Protein AF-A0A813QU82-F1 (afdb_monomer_lite)

Organism: NCBI:txid392033

InterPro domains:
  IPR036322 WD40-repeat-containing domain superfamily [SSF50978] (13-245)
  IPR050687 Dynein axonemal intermediate chain 1/2/3/4 [PTHR12442] (17-248)

Secondary structure (DSSP, 8-state):
-B-TTS-BB--TT----EEEEE-SSSEEEEEE-SPPSS--PPPPHHHHSS--TT---GGGGGGTTT---SEEEE---TTT------EEEEEES--S--THHHHHHHHHHHHHHHT--SS----TTS-TT--GGGPPPPBPSS---EEEEEETTSEEEEEE-SPEEPSS-S-EEPPPPSEEEE-SSS-EEEEEE-SS-TTEEEEEETTEEEEEETT--S--SEEPPPPSSPEEEEEE-SSSTT-EEEEE---

Sequence (251 aa):
MVTVQGLPTENLAMNCSQIMTCAFDNQVLFWETRVPRAGVKPLSKKEREIINPMGVPLTFKHLDLIWKPFLRVTLQSPETGTVEFAPRKFSIRETQGDRDVLNQEDKELFEKKKDTSLGQFVNPLDDPNKTLSQAKAKVLQNVDTFFYIGTEDGQLVYQDWMPQKDQDSTKFFTPKAAWSTIVVDGPVVALKRSPFFKDVILVAGGWMFQIWREKIHSGSLLHAAPLKEKITDVEWSPTRPGVFYISKQNV

Foldseek 3Di:
DADLQRFAFDDPVPDDFKDWDAFQPQKIFIWGQDDDPPDDDDDDPVNVPPDPVPPDDCSRVSCPPPTDGSAIAHEAAPPPRDRDFGFDDKFALDDPDDCVVVVVVVVVVVVVVVVDDDDDDDDPPPDPPDDPVPDDGHGDPPGDQWMWTWGQQQKIFIFGRRWDADPPDNDTHGDYTPDMDRQEHGGWQEWDAELVDSQWIWIFFFQWIFIDGHPDPPDTPDTDDGHPFTWNYKAYDNPDPPDIDTDGDDD

Structure (mmCIF, N/CA/C/O backbone):
data_AF-A0A813QU82-F1
#
_entry.id   AF-A0A813QU82-F1
#
loop_
_atom_site.group_PDB
_atom_site.id
_atom_site.type_symbol
_atom_site.label_atom_id
_atom_site.label_alt_id
_atom_site.label_comp_id
_atom_site.label_asym_id
_atom_site.label_entity_id
_atom_site.label_seq_id
_atom_site.pdbx_PDB_ins_code
_atom_site.Cartn_x
_atom_site.Cartn_y
_atom_site.Cartn_z
_atom_site.occupancy
_atom_site.B_iso_or_equiv
_atom_site.auth_seq_id
_atom_site.auth_comp_id
_atom_site.auth_asym_id
_atom_site.auth_atom_id
_atom_site.pdbx_PDB_model_num
ATOM 1 N N . MET A 1 1 ? -9.881 -7.686 10.940 1.00 85.38 1 MET A N 1
ATOM 2 C CA . MET A 1 1 ? -10.254 -6.299 11.312 1.00 85.38 1 MET A CA 1
ATOM 3 C C . MET A 1 1 ? -9.126 -5.699 12.128 1.00 85.38 1 MET A C 1
ATOM 5 O O . MET A 1 1 ? -8.391 -6.450 12.747 1.00 85.38 1 MET A O 1
ATOM 9 N N . VAL A 1 2 ? -8.984 -4.381 12.148 1.00 89.06 2 VAL A N 1
ATOM 10 C CA . VAL A 1 2 ? -7.995 -3.659 12.957 1.00 89.06 2 VAL A CA 1
ATOM 11 C C . VAL A 1 2 ? -8.725 -2.890 14.058 1.00 89.06 2 VAL A C 1
ATOM 13 O O . VAL A 1 2 ? -9.789 -2.315 13.826 1.00 89.06 2 VAL A O 1
ATOM 16 N N . THR A 1 3 ? -8.202 -2.923 15.280 1.00 88.75 3 THR A N 1
ATOM 17 C CA . THR A 1 3 ? -8.766 -2.167 16.413 1.00 88.75 3 THR A CA 1
ATOM 18 C C . THR A 1 3 ? -8.244 -0.729 16.445 1.00 88.75 3 THR A C 1
ATOM 20 O O . THR A 1 3 ? -7.282 -0.390 15.765 1.00 88.75 3 THR A O 1
ATOM 23 N N . VAL A 1 4 ? -8.819 0.116 17.307 1.00 85.56 4 VAL A N 1
ATOM 24 C CA . VAL A 1 4 ? -8.308 1.479 17.566 1.00 85.56 4 VAL A CA 1
ATOM 25 C C . VAL A 1 4 ? -6.852 1.477 18.052 1.00 85.56 4 VAL A C 1
ATOM 27 O O . VAL A 1 4 ? -6.115 2.420 17.801 1.00 85.56 4 VAL A O 1
ATOM 30 N N . GLN A 1 5 ? -6.415 0.393 18.696 1.00 86.19 5 GLN A N 1
ATOM 31 C CA . GLN A 1 5 ? -5.036 0.204 19.150 1.00 86.19 5 GLN A CA 1
ATOM 32 C C . GLN A 1 5 ? -4.118 -0.374 18.057 1.00 86.19 5 GLN A C 1
ATOM 34 O O . GLN A 1 5 ? -2.998 -0.767 18.353 1.00 86.19 5 GLN A O 1
ATOM 39 N N . GLY A 1 6 ? -4.587 -0.499 16.810 1.00 88.62 6 GLY A N 1
ATOM 40 C CA . GLY A 1 6 ? -3.822 -1.080 15.701 1.00 88.62 6 GLY A CA 1
ATOM 41 C C . GLY A 1 6 ? -3.755 -2.610 15.685 1.00 88.62 6 GLY A C 1
ATOM 42 O O . GLY A 1 6 ? -3.226 -3.179 14.734 1.00 88.62 6 GLY A O 1
ATOM 43 N N . LEU A 1 7 ? -4.327 -3.292 16.686 1.00 89.88 7 LEU A N 1
ATOM 44 C CA . LEU A 1 7 ? -4.264 -4.754 16.789 1.00 89.88 7 LEU A CA 1
ATOM 45 C C . LEU A 1 7 ? -5.126 -5.437 15.712 1.00 89.88 7 LEU A C 1
ATOM 47 O O . LEU A 1 7 ? -6.329 -5.141 15.641 1.00 89.88 7 LEU A O 1
ATOM 51 N N . PRO A 1 8 ? -4.567 -6.380 14.931 1.00 90.06 8 PRO A N 1
ATOM 52 C CA . PRO A 1 8 ? -5.338 -7.263 14.067 1.00 90.06 8 PRO A CA 1
ATOM 53 C C . PRO A 1 8 ? -6.212 -8.215 14.889 1.00 90.06 8 PRO A C 1
ATOM 55 O O . PRO A 1 8 ? -5.770 -8.852 15.840 1.00 90.06 8 PRO A O 1
ATOM 58 N N . THR A 1 9 ? -7.481 -8.322 14.522 1.00 87.12 9 THR A N 1
ATOM 59 C CA . THR A 1 9 ? -8.491 -9.138 15.199 1.00 87.12 9 THR A CA 1
ATOM 60 C C . THR A 1 9 ? -9.320 -9.923 14.201 1.00 87.12 9 THR A C 1
ATOM 62 O O . THR A 1 9 ? -9.548 -9.487 13.063 1.00 87.12 9 THR A O 1
ATOM 65 N N . GLU A 1 10 ? -9.803 -11.077 14.643 1.00 82.44 10 GLU A N 1
ATOM 66 C CA . GLU A 1 10 ? -10.659 -11.932 13.839 1.00 82.44 10 GLU A CA 1
ATOM 67 C C . GLU A 1 10 ? -11.982 -11.232 13.495 1.00 82.44 10 GLU A C 1
ATOM 69 O O . GLU A 1 10 ? -12.633 -10.609 14.340 1.00 82.44 10 GLU A O 1
ATOM 74 N N . ASN A 1 11 ? -12.401 -11.355 12.234 1.00 80.19 11 ASN A N 1
ATOM 75 C CA . ASN A 1 11 ? -13.711 -10.898 11.791 1.00 80.19 11 ASN A CA 1
ATOM 76 C C . ASN A 1 11 ? -14.761 -12.009 11.883 1.00 80.19 11 ASN A C 1
ATOM 78 O O . ASN A 1 11 ? -15.142 -12.591 10.872 1.00 80.19 11 ASN A O 1
ATOM 82 N N . LEU A 1 12 ? -15.255 -12.276 13.092 1.00 75.00 12 LEU A N 1
ATOM 83 C CA . LEU A 1 12 ? -16.289 -13.294 13.323 1.00 75.00 12 LEU A CA 1
ATOM 84 C C . LEU A 1 12 ? -17.593 -13.017 12.557 1.00 75.00 12 LEU A C 1
ATOM 86 O O . LEU A 1 12 ? -18.295 -13.945 12.174 1.00 75.00 12 LEU A O 1
ATOM 90 N N . ALA A 1 13 ? -17.913 -11.743 12.316 1.00 74.12 13 ALA A N 1
ATOM 91 C CA . ALA A 1 13 ? -19.126 -11.337 11.609 1.00 74.12 13 ALA A CA 1
ATOM 92 C C . ALA A 1 13 ? -19.019 -11.477 10.082 1.00 74.12 13 ALA A C 1
ATOM 94 O O . ALA A 1 13 ? -20.013 -11.267 9.391 1.00 74.12 13 ALA A O 1
ATOM 95 N N . MET A 1 14 ? -17.825 -11.784 9.555 1.00 75.25 14 MET A N 1
ATOM 96 C CA . MET A 1 14 ? -17.562 -11.969 8.122 1.00 75.25 14 MET A CA 1
ATOM 97 C C . MET A 1 14 ? -18.039 -10.805 7.238 1.00 75.25 14 MET A C 1
ATOM 99 O O . MET A 1 14 ? -18.311 -10.980 6.054 1.00 75.25 14 MET A O 1
ATOM 103 N N . ASN A 1 15 ? -18.118 -9.593 7.795 1.00 77.31 15 ASN A N 1
ATOM 104 C CA . ASN A 1 15 ? -18.537 -8.398 7.075 1.00 77.31 15 ASN A CA 1
ATOM 105 C C . ASN A 1 15 ? -17.367 -7.439 6.827 1.00 77.31 15 ASN A C 1
ATOM 107 O O . ASN A 1 15 ? -16.548 -7.167 7.705 1.00 77.31 15 ASN A O 1
ATOM 111 N N . CYS A 1 16 ? -17.286 -6.892 5.617 1.00 81.12 16 CYS A N 1
ATOM 112 C CA . CYS A 1 16 ? -16.339 -5.828 5.294 1.00 81.12 16 CYS A CA 1
ATOM 113 C C . CYS A 1 16 ? -16.858 -4.508 5.850 1.00 81.12 16 CYS A C 1
ATOM 115 O O . CYS A 1 16 ? -17.639 -3.829 5.190 1.00 81.12 16 CYS A O 1
ATOM 117 N N . SER A 1 17 ? -16.453 -4.151 7.067 1.00 86.25 17 SER A N 1
ATOM 118 C CA . SER A 1 17 ? -16.905 -2.906 7.689 1.00 86.25 17 SER A CA 1
ATOM 119 C C . SER A 1 17 ? -15.821 -1.845 7.852 1.00 86.25 17 SER A C 1
ATOM 121 O O . SER A 1 17 ? -16.124 -0.734 8.287 1.00 86.25 17 SER A O 1
ATOM 123 N N . GLN A 1 18 ? -14.577 -2.162 7.495 1.00 90.88 18 GLN A N 1
ATOM 124 C CA . GLN A 1 18 ? -13.441 -1.256 7.619 1.00 90.88 18 GLN A CA 1
ATOM 125 C C . GLN A 1 18 ? -12.855 -0.909 6.261 1.00 90.88 18 GLN A C 1
ATOM 127 O O . GLN A 1 18 ? -12.834 -1.740 5.354 1.00 90.88 18 GLN A O 1
ATOM 132 N N . ILE A 1 19 ? -12.387 0.328 6.142 1.00 92.81 19 ILE A N 1
ATOM 133 C CA . ILE A 1 19 ? -11.842 0.893 4.909 1.00 92.81 19 ILE A CA 1
ATOM 134 C C . ILE A 1 19 ? -10.484 1.509 5.238 1.00 92.81 19 ILE A C 1
ATOM 136 O O . ILE A 1 19 ? -10.322 2.109 6.299 1.00 92.81 19 ILE A O 1
ATOM 140 N N . MET A 1 20 ? -9.522 1.372 4.328 1.00 95.19 20 MET A N 1
ATOM 141 C CA . MET A 1 20 ? -8.257 2.105 4.360 1.00 95.19 20 MET A CA 1
ATOM 142 C C . MET A 1 20 ? -8.229 3.104 3.208 1.00 95.19 20 MET A C 1
ATOM 144 O O . MET A 1 20 ? -8.631 2.768 2.095 1.00 95.19 20 MET A O 1
ATOM 148 N N . THR A 1 21 ? -7.746 4.317 3.455 1.00 96.50 21 THR A N 1
ATOM 149 C CA . THR A 1 21 ? -7.557 5.339 2.416 1.00 96.50 21 THR A CA 1
ATOM 150 C C . THR A 1 21 ? -6.217 6.036 2.595 1.00 96.50 21 THR A C 1
ATOM 152 O O . THR A 1 21 ? -5.702 6.113 3.705 1.00 96.50 21 THR A O 1
ATOM 155 N N . CYS A 1 22 ? -5.677 6.601 1.523 1.00 95.88 22 CYS A N 1
ATOM 156 C CA . CYS A 1 22 ? -4.536 7.509 1.577 1.00 95.88 22 CYS A CA 1
ATOM 157 C C . CYS A 1 22 ? -4.779 8.689 0.635 1.00 95.88 22 CYS A C 1
ATOM 159 O O . CYS A 1 22 ? -5.524 8.556 -0.340 1.00 95.88 22 CYS A O 1
ATOM 161 N N . ALA A 1 23 ? -4.154 9.823 0.925 1.00 91.31 23 ALA A N 1
ATOM 162 C CA . ALA A 1 23 ? -4.151 11.009 0.078 1.00 91.31 23 ALA A CA 1
ATOM 163 C C . ALA A 1 23 ? -2.792 11.714 0.195 1.00 91.31 23 ALA A C 1
ATOM 165 O O . ALA A 1 23 ? -1.907 11.246 0.898 1.00 91.31 23 ALA A O 1
ATOM 166 N N . PHE A 1 24 ? -2.613 12.862 -0.451 1.00 91.31 24 PHE A N 1
ATOM 167 C CA . PHE A 1 24 ? -1.352 13.614 -0.404 1.00 91.31 24 PHE A CA 1
ATOM 168 C C . PHE A 1 24 ? -1.053 14.278 0.960 1.00 91.31 24 PHE A C 1
ATOM 170 O O . PHE A 1 24 ? -0.127 15.069 1.067 1.00 91.31 24 PHE A O 1
ATOM 177 N N . ASP A 1 25 ? -1.812 13.960 2.011 1.00 91.69 25 ASP A N 1
ATOM 178 C CA . ASP A 1 25 ? -1.708 14.511 3.368 1.00 91.69 25 ASP A CA 1
ATOM 179 C C . ASP A 1 25 ? -0.762 13.714 4.283 1.00 91.69 25 ASP A C 1
ATOM 181 O O . ASP A 1 25 ? -0.886 13.743 5.509 1.00 91.69 25 ASP A O 1
ATOM 185 N N . ASN A 1 26 ? 0.177 12.976 3.682 1.00 94.50 26 ASN A N 1
ATOM 186 C CA . ASN A 1 26 ? 1.192 12.174 4.367 1.00 94.50 26 ASN A CA 1
ATOM 187 C C . ASN A 1 26 ? 0.627 11.119 5.333 1.00 94.50 26 ASN A C 1
ATOM 189 O O . ASN A 1 26 ? 1.331 10.664 6.240 1.00 94.50 26 ASN A O 1
ATOM 193 N N . GLN A 1 27 ? -0.643 10.736 5.168 1.00 95.69 27 GLN A N 1
ATOM 194 C CA . GLN A 1 27 ? -1.326 9.811 6.062 1.00 95.69 27 GLN A CA 1
ATOM 195 C C . GLN A 1 27 ? -1.992 8.658 5.313 1.00 95.69 27 GLN A C 1
ATOM 197 O O . GLN A 1 27 ? -2.486 8.776 4.189 1.00 95.69 27 GLN A O 1
ATOM 202 N N . VAL A 1 28 ? -2.050 7.520 5.999 1.00 96.88 28 VAL A N 1
ATOM 203 C CA . VAL A 1 28 ? -2.957 6.417 5.682 1.00 96.88 28 VAL A CA 1
ATOM 204 C C . VAL A 1 28 ? -3.977 6.324 6.812 1.00 96.88 28 VAL A C 1
ATOM 206 O O . VAL A 1 28 ? -3.631 6.289 7.994 1.00 96.88 28 VAL A O 1
ATOM 209 N N . LEU A 1 29 ? -5.254 6.340 6.454 1.00 96.50 29 LEU A N 1
ATOM 210 C CA . LEU A 1 29 ? -6.375 6.470 7.374 1.00 96.50 29 LEU A CA 1
ATOM 211 C C . LEU A 1 29 ? -7.200 5.190 7.385 1.00 96.50 29 LEU A C 1
ATOM 213 O O . LEU A 1 29 ? -7.504 4.631 6.331 1.00 96.50 29 LEU A O 1
ATOM 217 N N . PHE A 1 30 ? -7.594 4.758 8.579 1.00 95.44 30 PHE A N 1
ATOM 218 C CA . PHE A 1 30 ? -8.473 3.615 8.782 1.00 95.44 30 PHE A CA 1
ATOM 219 C C . PHE A 1 30 ? -9.835 4.090 9.271 1.00 95.44 30 PHE A C 1
ATOM 221 O O . PHE A 1 30 ? -9.944 4.877 10.217 1.00 95.44 30 PHE A O 1
ATOM 228 N N . TRP A 1 31 ? -10.879 3.559 8.653 1.00 94.06 31 TRP A N 1
ATOM 229 C CA . TRP A 1 31 ? -12.256 3.970 8.862 1.00 94.06 31 TRP A CA 1
ATOM 230 C C . TRP A 1 31 ? -13.130 2.780 9.224 1.00 94.06 31 TRP A C 1
ATOM 232 O O . TRP A 1 31 ? -12.880 1.658 8.790 1.00 94.06 31 TRP A O 1
ATOM 242 N N . GLU A 1 32 ? -14.184 3.0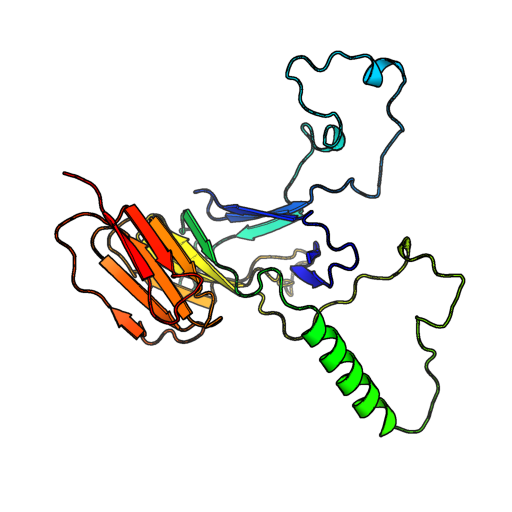32 9.994 1.00 89.19 32 GLU A N 1
ATOM 243 C CA . GLU A 1 32 ? -15.164 2.029 10.407 1.00 89.19 32 GLU A CA 1
ATOM 244 C C . GLU A 1 32 ? -16.563 2.489 9.996 1.00 89.19 32 GLU A C 1
ATOM 246 O O . GLU A 1 32 ? -16.963 3.602 10.317 1.00 89.19 32 GLU A O 1
ATOM 251 N N . THR A 1 33 ? -17.303 1.642 9.287 1.00 87.56 33 THR A N 1
ATOM 252 C CA . THR A 1 33 ? -18.648 1.961 8.772 1.00 87.56 33 THR A CA 1
ATOM 253 C C . THR A 1 33 ? -19.765 1.550 9.732 1.00 87.56 33 THR A C 1
ATOM 255 O O . THR A 1 33 ? -20.907 2.003 9.602 1.00 87.56 33 THR A O 1
ATOM 258 N N . ARG A 1 34 ? -19.460 0.701 10.723 1.00 81.38 34 ARG A N 1
ATOM 259 C CA . ARG A 1 34 ? -20.425 0.299 11.751 1.00 81.38 34 ARG A CA 1
ATOM 260 C C . ARG A 1 34 ? -20.777 1.459 12.669 1.00 81.38 34 ARG A C 1
ATOM 262 O O . ARG A 1 34 ? -19.967 2.326 12.976 1.00 81.38 34 ARG A O 1
ATOM 269 N N . VAL A 1 35 ? -22.001 1.393 13.172 1.00 70.62 35 VAL A N 1
ATOM 270 C CA . VAL A 1 35 ? -22.519 2.281 14.206 1.00 70.62 35 VAL A CA 1
ATOM 271 C C . VAL A 1 35 ? -21.630 2.205 15.462 1.00 70.62 35 VAL A C 1
ATOM 273 O O . VAL A 1 35 ? -21.443 1.108 16.005 1.00 70.62 35 VAL A O 1
ATOM 276 N N . PRO A 1 36 ? -21.098 3.335 15.965 1.00 63.25 36 PRO A N 1
ATOM 277 C CA . PRO A 1 36 ? -20.404 3.372 17.247 1.00 63.25 36 PRO A CA 1
ATOM 278 C C . PRO A 1 36 ? -21.331 2.893 18.371 1.00 63.25 36 PRO A C 1
ATOM 280 O O . PRO A 1 36 ? -22.472 3.334 18.478 1.00 63.25 36 PRO A O 1
ATOM 283 N N . ARG A 1 37 ? -20.851 1.993 19.239 1.00 58.06 37 ARG A N 1
ATOM 284 C CA . ARG A 1 37 ? -21.680 1.371 20.296 1.00 58.06 37 ARG A CA 1
ATOM 285 C C . ARG A 1 37 ? -22.252 2.373 21.315 1.00 58.06 37 ARG A C 1
ATOM 287 O O . ARG A 1 37 ? -23.177 2.026 22.039 1.00 58.06 37 ARG A O 1
ATOM 294 N N . ALA A 1 38 ? -21.719 3.593 21.378 1.00 49.31 38 ALA A N 1
ATOM 295 C CA . ALA A 1 38 ? -22.176 4.649 22.271 1.00 49.31 38 ALA A CA 1
ATOM 296 C C . ALA A 1 38 ? -22.943 5.726 21.484 1.00 49.31 38 ALA A C 1
ATOM 298 O O . ALA A 1 38 ? -22.343 6.452 20.697 1.00 49.31 38 ALA A O 1
ATOM 299 N N . GLY A 1 39 ? -24.254 5.854 21.726 1.00 51.41 39 GLY A N 1
ATOM 300 C CA . GLY A 1 39 ? -24.985 7.093 21.418 1.00 51.41 39 GLY A CA 1
ATOM 301 C C . GLY A 1 39 ? -26.142 7.037 20.417 1.00 51.41 39 GLY A C 1
ATOM 302 O O . GLY A 1 39 ? -26.658 8.098 20.070 1.00 51.41 39 GLY A O 1
ATOM 303 N N . VAL A 1 40 ? -26.613 5.870 19.967 1.00 49.97 40 VAL A N 1
ATOM 304 C CA . VAL A 1 40 ? -27.772 5.848 19.054 1.00 49.97 40 VAL A CA 1
ATOM 305 C C . VAL A 1 40 ? -29.079 6.056 19.811 1.00 49.97 40 VAL A C 1
ATOM 307 O O . VAL A 1 40 ? -29.614 5.138 20.429 1.00 49.97 40 VAL A O 1
ATOM 310 N N . LYS A 1 41 ? -29.629 7.269 19.710 1.00 54.28 41 LYS A N 1
ATOM 311 C CA . LYS A 1 41 ? -31.066 7.485 19.901 1.00 54.28 41 LYS A CA 1
ATOM 312 C C . LYS A 1 41 ? -31.792 6.902 18.680 1.00 54.28 41 LYS A C 1
ATOM 314 O O . LYS A 1 41 ? -31.344 7.138 17.558 1.00 54.28 41 LYS A O 1
ATOM 319 N N . PRO A 1 42 ? -32.879 6.134 18.855 1.00 55.00 42 PRO A N 1
ATOM 320 C CA . PRO A 1 42 ? -33.646 5.631 17.723 1.00 55.00 42 PRO A CA 1
ATOM 321 C C . PRO A 1 42 ? -34.142 6.799 16.859 1.00 55.00 42 PRO A C 1
ATOM 323 O O . PRO A 1 42 ? -34.669 7.775 17.391 1.00 55.00 42 PRO A O 1
ATOM 326 N N . LEU A 1 43 ? -33.982 6.679 15.535 1.00 55.31 43 LEU A N 1
ATOM 327 C CA . LEU A 1 43 ? -34.509 7.638 14.556 1.00 55.31 43 LEU A CA 1
ATOM 328 C C . LEU A 1 43 ? -36.006 7.860 14.798 1.00 55.31 43 LEU A C 1
ATOM 330 O O . LEU A 1 43 ? -36.791 6.900 14.813 1.00 55.31 43 LEU A O 1
ATOM 334 N N . SER A 1 44 ? -36.389 9.123 14.966 1.00 57.19 44 SER A N 1
ATOM 335 C CA . SER A 1 44 ? -37.776 9.542 15.153 1.00 57.19 44 SER A CA 1
ATOM 336 C C . SER A 1 44 ? -38.609 9.247 13.897 1.00 57.19 44 SER A C 1
ATOM 338 O O . SER A 1 44 ? -38.085 9.210 12.782 1.00 57.19 44 SER A O 1
ATOM 340 N N . LYS A 1 45 ? -39.929 9.046 14.047 1.00 54.97 45 LYS A N 1
ATOM 341 C CA . LYS A 1 45 ? -40.850 8.803 12.911 1.00 54.97 45 LYS A CA 1
ATOM 342 C C . LYS A 1 45 ? -40.701 9.856 11.802 1.00 54.97 45 LYS A C 1
ATOM 344 O O . LYS A 1 45 ? -40.691 9.500 10.631 1.00 54.97 45 LYS A O 1
ATOM 349 N N . LYS A 1 46 ? -40.483 11.118 12.186 1.00 57.19 46 LYS A N 1
ATOM 350 C CA . LYS A 1 46 ? -40.313 12.252 11.270 1.00 57.19 46 LYS A CA 1
ATOM 351 C C . LYS A 1 46 ? -39.044 12.142 10.416 1.00 57.19 46 LYS A C 1
ATOM 353 O O . LYS A 1 46 ? -39.056 12.553 9.270 1.00 57.19 46 LYS A O 1
ATOM 358 N N . GLU A 1 47 ? -37.969 11.539 10.928 1.00 57.06 47 GLU A N 1
ATOM 359 C CA . GLU A 1 47 ? -36.713 11.343 10.182 1.00 57.06 47 GLU A CA 1
ATOM 360 C C . GLU A 1 47 ? -36.751 10.172 9.198 1.00 57.06 47 GLU A C 1
ATOM 362 O O . GLU A 1 47 ? -35.898 10.107 8.313 1.00 57.06 47 GLU A O 1
ATOM 367 N N . ARG A 1 48 ? -37.713 9.253 9.356 1.00 55.12 48 ARG A N 1
ATOM 368 C CA . ARG A 1 48 ? -37.963 8.151 8.413 1.00 55.12 48 ARG A CA 1
ATOM 369 C C . ARG A 1 48 ? -38.761 8.611 7.192 1.00 55.12 48 ARG A C 1
ATOM 371 O O .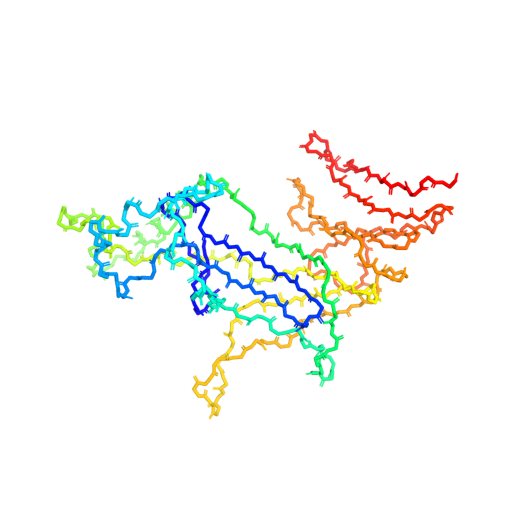 ARG A 1 48 ? -38.642 8.000 6.138 1.00 55.12 48 ARG A O 1
ATOM 378 N N . GLU A 1 49 ? -39.551 9.674 7.346 1.00 55.12 49 GLU A N 1
ATOM 379 C CA . GLU A 1 49 ? -40.393 10.262 6.295 1.00 55.12 49 GLU A CA 1
ATOM 380 C C . GLU A 1 49 ? -39.666 11.326 5.455 1.00 55.12 49 GLU A C 1
ATOM 382 O O . GLU A 1 49 ? -40.178 11.728 4.411 1.00 55.12 49 GLU A O 1
ATOM 387 N N . ILE A 1 50 ? -38.469 11.774 5.866 1.00 56.59 50 ILE A N 1
ATOM 388 C CA . ILE A 1 50 ? -37.658 12.709 5.074 1.00 56.59 50 ILE A CA 1
ATOM 389 C C . ILE A 1 50 ? -37.124 11.967 3.848 1.00 56.59 50 ILE A C 1
ATOM 391 O O . ILE A 1 50 ? -36.122 11.255 3.897 1.00 56.59 50 ILE A O 1
ATOM 395 N N . ILE A 1 51 ? -37.896 12.141 2.777 1.00 53.84 51 ILE A N 1
ATOM 396 C CA . ILE A 1 51 ? -37.604 12.028 1.351 1.00 53.84 51 ILE A CA 1
ATOM 397 C C . ILE A 1 51 ? -36.115 11.838 1.108 1.00 53.84 51 ILE A C 1
ATOM 399 O O . ILE A 1 51 ? -35.314 12.727 1.372 1.00 53.84 51 ILE A O 1
ATOM 403 N N . ASN A 1 52 ? -35.787 10.669 0.575 1.00 56.94 52 ASN A N 1
ATOM 404 C CA . ASN A 1 52 ? -34.489 10.326 0.038 1.00 56.94 52 ASN A CA 1
ATOM 405 C C . ASN A 1 52 ? -34.332 11.007 -1.336 1.00 56.94 52 ASN A C 1
ATOM 407 O O . ASN A 1 52 ? -34.729 10.413 -2.340 1.00 56.94 52 ASN A O 1
ATOM 411 N N . PRO A 1 53 ? -33.803 12.243 -1.430 1.00 58.88 53 PRO A N 1
ATOM 412 C CA . PRO A 1 53 ? -33.882 13.035 -2.660 1.00 58.88 53 PRO A CA 1
ATOM 413 C C . PRO A 1 53 ? -32.979 12.457 -3.759 1.00 58.88 53 PRO A C 1
ATOM 415 O O . PRO A 1 53 ? -33.116 12.801 -4.926 1.00 58.88 53 PRO A O 1
ATOM 418 N N . MET A 1 54 ? -32.051 11.577 -3.366 1.00 64.94 54 MET A N 1
ATOM 419 C CA . MET A 1 54 ? -30.987 11.010 -4.192 1.00 64.94 54 MET A CA 1
ATOM 420 C C . MET A 1 54 ? -31.087 9.481 -4.335 1.00 64.94 54 MET A C 1
ATOM 422 O O . MET A 1 54 ? -30.199 8.866 -4.915 1.00 64.94 54 MET A O 1
ATOM 426 N N . GLY A 1 55 ? -32.118 8.837 -3.770 1.00 63.41 55 GLY A N 1
ATOM 427 C CA . GLY A 1 55 ? -32.251 7.373 -3.806 1.00 63.41 55 GLY A CA 1
ATOM 428 C C . GLY A 1 55 ? -31.208 6.598 -2.978 1.00 63.41 55 GLY A C 1
ATOM 429 O O . GLY A 1 55 ? -31.135 5.377 -3.080 1.00 63.41 55 GLY A O 1
ATOM 430 N N . VAL A 1 56 ? -30.432 7.264 -2.114 1.00 62.72 56 VAL A N 1
ATOM 431 C CA . VAL A 1 56 ? -29.406 6.649 -1.254 1.00 62.72 56 VAL A CA 1
ATOM 432 C C . VAL A 1 56 ? -30.048 5.982 -0.027 1.00 62.72 56 VAL A C 1
ATOM 434 O O . VAL A 1 56 ? -30.717 6.659 0.754 1.00 62.72 56 VAL A O 1
ATOM 437 N N . PRO A 1 57 ? -29.882 4.666 0.190 1.00 66.25 57 PRO A N 1
ATOM 438 C CA . PRO A 1 57 ? -30.444 3.990 1.358 1.00 66.25 57 PRO A CA 1
ATOM 439 C C . PRO A 1 57 ? -30.009 4.641 2.681 1.00 66.25 57 PRO A C 1
ATOM 441 O O . PRO A 1 57 ? -28.834 4.947 2.879 1.00 66.25 57 PRO A O 1
ATOM 444 N N . LEU A 1 58 ? -30.936 4.779 3.638 1.00 69.44 58 LEU A N 1
ATOM 445 C CA . LEU A 1 58 ? -30.664 5.362 4.966 1.00 69.44 58 LEU A CA 1
ATOM 446 C C . LEU A 1 58 ? -29.725 4.508 5.843 1.00 69.44 58 LEU A C 1
ATOM 448 O O . LEU A 1 58 ? -29.398 4.907 6.960 1.00 69.44 58 LEU A O 1
ATOM 452 N N . THR A 1 59 ? -29.278 3.354 5.343 1.00 70.00 59 THR A N 1
ATOM 453 C CA . THR A 1 59 ? -28.415 2.372 6.015 1.00 70.00 59 THR A CA 1
ATOM 454 C C . THR A 1 59 ? -27.123 2.970 6.584 1.00 70.00 59 THR A C 1
ATOM 456 O O . THR A 1 59 ? -26.588 2.429 7.547 1.00 70.00 59 THR A O 1
ATOM 459 N N . PHE A 1 60 ? -26.637 4.091 6.033 1.00 74.56 60 PHE A N 1
ATOM 460 C CA . PHE A 1 60 ? -25.402 4.762 6.466 1.00 74.56 60 PHE A CA 1
ATOM 461 C C . PHE A 1 60 ? -25.604 6.195 6.975 1.00 74.56 60 PHE A C 1
ATOM 463 O O . PHE A 1 60 ? -24.627 6.918 7.158 1.00 74.56 60 PHE A O 1
ATOM 470 N N . LYS A 1 61 ? -26.846 6.623 7.249 1.00 77.25 61 LYS A N 1
ATOM 471 C CA . LYS A 1 61 ? -27.130 7.989 7.736 1.00 77.25 61 LYS A CA 1
ATOM 472 C C . LYS A 1 61 ? -26.390 8.317 9.039 1.00 77.25 61 LYS A C 1
ATOM 474 O O . LYS A 1 61 ? -26.055 9.467 9.281 1.00 77.25 61 LYS A O 1
ATOM 479 N N . HIS A 1 62 ? -26.085 7.314 9.864 1.00 78.44 62 HIS A N 1
ATOM 480 C CA . HIS A 1 62 ? -25.294 7.485 11.088 1.00 78.44 62 HIS A CA 1
ATOM 481 C C . HIS A 1 62 ? -23.829 7.858 10.839 1.00 78.44 62 HIS A C 1
ATOM 483 O O . HIS A 1 62 ? -23.135 8.165 11.797 1.00 78.44 62 HIS A O 1
ATOM 489 N N . LEU A 1 63 ? -23.332 7.789 9.604 1.00 81.94 63 LEU A N 1
ATOM 490 C CA . LEU A 1 63 ? -21.991 8.256 9.246 1.00 81.94 63 LEU A CA 1
ATOM 491 C C . LEU A 1 63 ? -22.001 9.709 8.758 1.00 81.94 63 LEU A C 1
ATOM 493 O O . LEU A 1 63 ? -20.945 10.340 8.709 1.00 81.94 63 LEU A O 1
ATOM 497 N N . ASP A 1 64 ? -23.174 10.243 8.415 1.00 80.75 64 ASP A N 1
ATOM 498 C CA . ASP A 1 64 ? -23.301 11.557 7.800 1.00 80.75 64 ASP A CA 1
ATOM 499 C C . ASP A 1 64 ? -22.757 12.653 8.726 1.00 80.75 64 ASP A C 1
ATOM 501 O O . ASP A 1 64 ? -23.126 12.740 9.898 1.00 80.75 64 ASP A O 1
ATOM 505 N N . LEU A 1 65 ? -21.818 13.446 8.204 1.00 81.94 65 LEU A N 1
ATOM 506 C CA . LEU A 1 65 ? -21.104 14.536 8.887 1.00 81.94 65 LEU A CA 1
ATOM 507 C C . LEU A 1 65 ? -20.335 14.176 10.177 1.00 81.94 65 LEU A C 1
ATOM 509 O O . LEU A 1 65 ? -19.705 15.053 10.771 1.00 81.94 65 LEU A O 1
ATOM 513 N N . ILE A 1 66 ? -20.337 12.913 10.618 1.00 84.50 66 ILE A N 1
ATOM 514 C CA . ILE A 1 66 ? -19.676 12.488 11.865 1.00 84.50 66 ILE A CA 1
ATOM 515 C C . ILE A 1 66 ? -18.606 11.413 11.668 1.00 84.50 66 ILE A C 1
ATOM 517 O O . ILE A 1 66 ? -17.898 11.076 12.622 1.00 84.50 66 ILE A O 1
ATOM 521 N N . TRP A 1 67 ? -18.459 10.880 10.453 1.00 87.56 67 TRP A N 1
ATOM 522 C CA . TRP A 1 67 ? -17.472 9.845 10.167 1.00 87.56 67 TRP A CA 1
ATOM 523 C C . TRP A 1 67 ? -16.041 10.382 10.273 1.00 87.56 67 TRP A C 1
ATOM 525 O O . TRP A 1 67 ? -15.637 11.297 9.557 1.00 87.56 67 TRP A O 1
ATOM 535 N N . LYS A 1 68 ? -15.261 9.806 11.191 1.00 90.62 68 LYS A N 1
ATOM 536 C CA . LYS A 1 68 ? -13.855 10.148 11.433 1.00 90.62 68 LYS A CA 1
ATOM 537 C C . LYS A 1 68 ? -13.005 8.880 11.375 1.00 90.62 68 LYS A C 1
ATOM 539 O O . LYS A 1 68 ? -13.487 7.823 11.792 1.00 90.62 68 LYS A O 1
ATOM 544 N N . PRO A 1 69 ? -11.747 8.969 10.912 1.00 93.50 69 PRO A N 1
ATOM 545 C CA . PRO A 1 69 ? -10.860 7.820 10.935 1.00 93.50 69 PRO A CA 1
ATOM 546 C C . PRO A 1 69 ? -10.534 7.470 12.388 1.00 93.50 69 PRO A C 1
ATOM 548 O O . PRO A 1 69 ? -10.292 8.358 13.212 1.00 93.50 69 PRO A O 1
ATOM 551 N N . PHE A 1 70 ? -10.545 6.179 12.707 1.00 91.31 70 PHE A N 1
ATOM 552 C CA . PHE A 1 70 ? -10.283 5.694 14.063 1.00 91.31 70 PHE A CA 1
ATOM 553 C C . PHE A 1 70 ? -8.793 5.447 14.319 1.00 91.31 70 PHE A C 1
ATOM 555 O O . PHE A 1 70 ? -8.366 5.436 15.470 1.00 91.31 70 PHE A O 1
ATOM 562 N N . LEU A 1 71 ? -8.011 5.248 13.256 1.00 93.06 71 LEU A N 1
ATOM 563 C CA . LEU A 1 71 ? -6.563 5.094 13.295 1.00 93.06 71 LEU A CA 1
ATOM 564 C C . LEU A 1 71 ? -5.953 5.903 12.146 1.00 93.06 71 LEU A C 1
ATOM 566 O O . LEU A 1 71 ? -6.471 5.913 11.026 1.00 93.06 71 LEU A O 1
ATOM 570 N N . ARG A 1 72 ? -4.866 6.608 12.458 1.00 95.00 72 ARG A N 1
ATOM 571 C CA . ARG A 1 72 ? -4.100 7.440 11.530 1.00 95.00 72 ARG A CA 1
ATOM 572 C C . ARG A 1 72 ? -2.660 6.959 11.537 1.00 95.00 72 ARG A C 1
ATOM 574 O O . ARG A 1 72 ? -2.072 6.832 12.608 1.00 95.00 72 ARG A O 1
ATOM 581 N N . VAL A 1 73 ? -2.124 6.695 10.356 1.00 96.06 73 VAL A N 1
ATOM 582 C CA . VAL A 1 73 ? -0.741 6.275 10.144 1.00 96.06 73 VAL A CA 1
ATOM 583 C C . VAL A 1 73 ? -0.030 7.424 9.451 1.00 96.06 73 VAL A C 1
ATOM 585 O O . VAL A 1 73 ? -0.234 7.637 8.258 1.00 96.06 73 VAL A O 1
ATOM 588 N N . THR A 1 74 ? 0.749 8.193 10.206 1.00 95.81 74 THR A N 1
ATOM 589 C CA . THR A 1 74 ? 1.556 9.291 9.660 1.00 95.81 74 THR A CA 1
ATOM 590 C C . THR A 1 74 ? 2.853 8.745 9.088 1.00 95.81 74 THR A C 1
ATOM 592 O O . THR A 1 74 ? 3.567 8.010 9.764 1.00 95.81 74 THR A O 1
ATOM 595 N N . LEU A 1 75 ? 3.165 9.120 7.852 1.00 95.94 75 LEU A N 1
ATOM 596 C CA . LEU A 1 75 ? 4.334 8.624 7.142 1.00 95.94 75 LEU A CA 1
ATOM 597 C C . LEU A 1 75 ? 5.542 9.508 7.447 1.00 95.94 75 LEU A C 1
ATOM 599 O O . LEU A 1 75 ? 5.616 10.652 7.001 1.00 95.94 75 LEU A O 1
ATOM 603 N N . GLN A 1 76 ? 6.479 8.968 8.223 1.00 95.12 76 GLN A N 1
ATOM 604 C CA . GLN A 1 76 ? 7.709 9.653 8.611 1.00 95.12 76 GLN A CA 1
ATOM 605 C C . GLN A 1 76 ? 8.925 8.978 7.992 1.00 95.12 76 GLN A C 1
ATOM 607 O O . GLN A 1 76 ? 9.032 7.751 8.021 1.00 95.12 76 GLN A O 1
ATOM 612 N N . SER A 1 77 ? 9.855 9.788 7.492 1.00 94.56 77 SER A N 1
ATOM 613 C CA . SER A 1 77 ? 11.112 9.323 6.914 1.00 94.56 77 SER A CA 1
ATOM 614 C C . SER A 1 77 ? 11.909 8.469 7.910 1.00 94.56 77 SER A C 1
ATOM 616 O O . SER A 1 77 ? 12.017 8.848 9.085 1.00 94.56 77 SER A O 1
ATOM 618 N N . PRO A 1 78 ? 12.474 7.324 7.478 1.00 94.12 78 PRO A N 1
ATOM 619 C CA . PRO A 1 78 ? 13.281 6.471 8.348 1.00 94.12 78 PRO A CA 1
ATOM 620 C C . PRO A 1 78 ? 14.526 7.202 8.869 1.00 94.12 78 PRO A C 1
ATOM 622 O O . PRO A 1 78 ? 14.902 7.027 10.028 1.00 94.12 78 PRO A O 1
ATOM 625 N N . GLU A 1 79 ? 15.140 8.051 8.040 1.00 91.81 79 GLU A N 1
ATOM 626 C CA . GLU A 1 79 ? 16.408 8.721 8.345 1.00 91.81 79 GLU A CA 1
ATOM 627 C C . GLU A 1 79 ? 16.194 9.976 9.198 1.00 91.81 79 GLU A C 1
ATOM 629 O O . GLU A 1 79 ? 16.723 10.103 10.303 1.00 91.81 79 GLU A O 1
ATOM 634 N N . THR A 1 80 ? 15.368 10.899 8.712 1.00 92.19 80 THR A N 1
ATOM 635 C CA . THR A 1 80 ? 15.202 12.234 9.305 1.00 92.19 80 THR A CA 1
ATOM 636 C C . THR A 1 80 ? 14.026 12.302 10.281 1.00 92.19 80 THR A C 1
ATOM 638 O O . THR A 1 80 ? 14.003 13.149 11.172 1.00 92.19 80 THR A O 1
ATOM 641 N N . GLY A 1 81 ? 13.036 11.409 10.155 1.00 90.81 81 GLY A N 1
ATOM 642 C CA . GLY A 1 81 ? 11.757 11.504 10.867 1.00 90.81 81 GLY A CA 1
ATOM 643 C C . GLY A 1 81 ? 10.824 12.610 10.359 1.00 90.81 81 GLY A C 1
ATOM 644 O O . GLY A 1 81 ? 9.792 12.856 10.986 1.00 90.81 81 GLY A O 1
ATOM 645 N N . THR A 1 82 ? 11.165 13.282 9.254 1.00 92.69 82 THR A N 1
ATOM 646 C CA . THR A 1 82 ? 10.319 14.311 8.632 1.00 92.69 82 THR A CA 1
ATOM 647 C C . THR A 1 82 ? 9.089 13.687 7.980 1.00 92.69 82 THR A C 1
ATOM 649 O O . THR A 1 82 ? 9.104 12.537 7.544 1.00 92.69 82 THR A O 1
ATOM 652 N N . VAL A 1 83 ? 7.994 14.446 7.934 1.00 92.12 83 VAL A N 1
ATOM 653 C CA . VAL A 1 83 ? 6.746 14.044 7.276 1.00 92.12 83 VAL A CA 1
ATOM 654 C C . VAL A 1 83 ? 6.771 14.599 5.854 1.00 92.12 83 VAL A C 1
ATOM 656 O O . VAL A 1 83 ? 6.381 15.740 5.630 1.00 92.12 83 VAL A O 1
ATOM 659 N N . GLU A 1 84 ? 7.308 13.818 4.919 1.00 88.44 84 GLU A N 1
ATOM 660 C CA . GLU A 1 84 ? 7.583 14.277 3.544 1.00 88.44 84 GLU A CA 1
ATOM 661 C C . GLU A 1 84 ? 6.940 13.413 2.455 1.00 88.44 84 GLU A C 1
ATOM 663 O O . GLU A 1 84 ? 6.832 13.833 1.310 1.00 88.44 84 GLU A O 1
ATOM 668 N N . PHE A 1 85 ? 6.456 12.218 2.795 1.00 95.25 85 PHE A N 1
ATOM 669 C CA . PHE A 1 85 ? 5.916 11.297 1.799 1.00 95.25 85 PHE A CA 1
ATOM 670 C C . PHE A 1 85 ? 4.496 11.673 1.382 1.00 95.25 85 PHE A C 1
ATOM 672 O O . PHE A 1 85 ? 3.616 11.745 2.235 1.00 95.25 85 PHE A O 1
ATOM 679 N N . ALA A 1 86 ? 4.239 11.815 0.083 1.00 96.50 86 ALA A N 1
ATOM 680 C CA . ALA A 1 86 ? 2.902 12.029 -0.471 1.00 96.50 86 ALA A CA 1
ATOM 681 C C . ALA A 1 86 ? 2.339 10.708 -1.052 1.00 96.50 86 ALA A C 1
ATOM 683 O O . ALA A 1 86 ? 2.698 10.330 -2.171 1.00 96.50 86 ALA A O 1
ATOM 684 N N . PRO A 1 87 ? 1.520 9.931 -0.313 1.00 97.50 87 PRO A N 1
ATOM 685 C CA . PRO A 1 87 ? 1.136 8.584 -0.728 1.00 97.50 87 PRO A CA 1
ATOM 686 C C . PRO A 1 87 ? 0.060 8.578 -1.824 1.00 97.50 87 PRO A C 1
ATOM 688 O O . PRO A 1 87 ? -0.924 9.312 -1.771 1.00 97.50 87 PRO A O 1
ATOM 691 N N . ARG A 1 88 ? 0.211 7.677 -2.804 1.00 96.69 88 ARG A N 1
ATOM 692 C CA . ARG A 1 88 ? -0.754 7.461 -3.903 1.00 96.69 88 ARG A CA 1
ATOM 693 C C . ARG A 1 88 ? -1.366 6.071 -3.921 1.00 96.69 88 ARG A C 1
ATOM 695 O O . ARG A 1 88 ? -2.500 5.905 -4.373 1.00 96.69 88 ARG A O 1
ATOM 702 N N . LYS A 1 89 ? -0.598 5.060 -3.515 1.00 96.94 89 LYS A N 1
ATOM 703 C CA . LYS A 1 89 ? -0.988 3.644 -3.541 1.00 96.94 89 LYS A CA 1
ATOM 704 C C . LYS A 1 89 ? -0.450 2.954 -2.299 1.00 96.94 89 LYS A C 1
ATOM 706 O O . LYS A 1 89 ? 0.613 3.322 -1.817 1.00 96.94 89 LYS A O 1
ATOM 711 N N . PHE A 1 90 ? -1.140 1.932 -1.815 1.00 96.50 90 PHE A N 1
ATOM 712 C CA . PHE A 1 90 ? -0.633 1.079 -0.746 1.00 96.50 90 PHE A CA 1
ATOM 713 C C . PHE A 1 90 ? -1.014 -0.383 -0.980 1.00 96.50 90 PHE A C 1
ATOM 715 O O . PHE A 1 90 ? -1.977 -0.678 -1.687 1.00 96.50 90 PHE A O 1
ATOM 722 N N . SER A 1 91 ? -0.249 -1.299 -0.392 1.00 95.50 91 SER A N 1
ATOM 723 C CA . SER A 1 91 ? -0.470 -2.739 -0.485 1.00 95.50 91 SER A CA 1
ATOM 724 C C . SER A 1 91 ? -0.189 -3.422 0.851 1.00 95.50 91 SER A C 1
ATOM 726 O O . SER A 1 91 ? 0.948 -3.441 1.328 1.00 95.50 91 SER A O 1
ATOM 728 N N . ILE A 1 92 ? -1.236 -4.016 1.425 1.00 93.19 92 ILE A N 1
ATOM 729 C CA . ILE A 1 92 ? -1.178 -4.831 2.644 1.00 93.19 92 ILE A CA 1
ATOM 730 C C . ILE A 1 92 ? -0.970 -6.309 2.290 1.00 93.19 92 ILE A C 1
ATOM 732 O O . ILE A 1 92 ? -1.388 -6.755 1.219 1.00 93.19 92 ILE A O 1
ATOM 736 N N . ARG A 1 93 ? -0.333 -7.071 3.186 1.00 88.19 93 ARG A N 1
ATOM 737 C CA . ARG A 1 93 ? -0.136 -8.520 3.016 1.00 88.19 93 ARG A CA 1
ATOM 738 C C . ARG A 1 93 ? -1.437 -9.296 3.178 1.00 88.19 93 ARG A C 1
ATOM 740 O O . ARG A 1 93 ? -1.801 -10.084 2.307 1.00 88.19 93 ARG A O 1
ATOM 747 N N . GLU A 1 94 ? -2.123 -9.078 4.294 1.00 77.62 94 GLU A N 1
ATOM 748 C CA . GLU A 1 94 ? -3.339 -9.818 4.605 1.00 77.62 94 GLU A CA 1
ATOM 749 C C . GLU A 1 94 ? -4.549 -9.176 3.927 1.00 77.62 94 GLU A C 1
ATOM 751 O O . GLU A 1 94 ? -5.086 -8.156 4.358 1.00 77.62 94 GLU A O 1
ATOM 756 N N . THR A 1 95 ? -4.983 -9.809 2.846 1.00 67.81 95 THR A N 1
ATOM 757 C CA . THR A 1 95 ? -6.318 -9.640 2.263 1.00 67.81 95 THR A CA 1
ATOM 758 C C . THR A 1 95 ? -7.171 -10.835 2.697 1.00 67.81 95 THR A C 1
ATOM 760 O O . THR A 1 95 ? -6.604 -11.810 3.182 1.00 67.81 95 THR A O 1
ATOM 763 N N . GLN A 1 96 ? -8.510 -10.745 2.635 1.00 63.19 96 GLN A N 1
ATOM 764 C CA . GLN A 1 96 ? -9.430 -11.779 3.152 1.00 63.19 96 GLN A CA 1
ATOM 765 C C . GLN A 1 96 ? -8.914 -13.208 2.890 1.00 63.19 96 GLN A C 1
ATOM 767 O O . GLN A 1 96 ? -8.930 -13.674 1.755 1.00 63.19 96 GLN A O 1
ATOM 772 N N . GLY A 1 97 ? -8.397 -13.857 3.937 1.00 60.16 97 GLY A N 1
ATOM 773 C CA . GLY A 1 97 ? -7.727 -15.151 3.842 1.00 60.16 97 GLY A CA 1
ATOM 774 C C . GLY A 1 97 ? -8.667 -16.320 4.112 1.00 60.16 97 GLY A C 1
ATOM 775 O O . GLY A 1 97 ? -9.752 -16.144 4.670 1.00 60.16 97 GLY A O 1
ATOM 776 N N . ASP A 1 98 ? -8.221 -17.515 3.737 1.00 58.81 98 ASP A N 1
ATOM 777 C CA . ASP A 1 98 ? -8.902 -18.771 4.041 1.00 58.81 98 ASP A CA 1
ATOM 778 C C . ASP A 1 98 ? -8.979 -18.997 5.564 1.00 58.81 98 ASP A C 1
ATOM 780 O O . ASP A 1 98 ? -7.976 -18.899 6.278 1.00 58.81 98 ASP A O 1
ATOM 784 N N . ARG A 1 99 ? -10.184 -19.280 6.071 1.00 64.19 99 ARG A N 1
ATOM 785 C CA . ARG A 1 99 ? -10.435 -19.500 7.504 1.00 64.19 99 ARG A CA 1
ATOM 786 C C . ARG A 1 99 ? -9.882 -20.831 7.996 1.00 64.19 99 ARG A C 1
ATOM 788 O O . ARG A 1 99 ? -9.707 -20.979 9.205 1.00 64.19 99 ARG A O 1
ATOM 795 N N . ASP A 1 100 ? -9.587 -21.771 7.103 1.00 60.19 100 ASP A N 1
ATOM 796 C CA . ASP A 1 100 ? -9.083 -23.088 7.492 1.00 60.19 100 ASP A CA 1
ATOM 797 C C . ASP A 1 100 ? -7.742 -23.006 8.238 1.00 60.19 100 ASP A C 1
ATOM 799 O O . ASP A 1 100 ? -7.481 -23.815 9.131 1.00 60.19 100 ASP A O 1
ATOM 803 N N . VAL A 1 101 ? -6.951 -21.960 7.977 1.00 60.47 101 VAL A N 1
ATOM 804 C CA . VAL A 1 101 ? -5.691 -21.680 8.684 1.00 60.47 101 VAL A CA 1
ATOM 805 C C . VAL A 1 101 ? -5.926 -21.357 10.166 1.00 60.47 101 VAL A C 1
ATOM 807 O O . VAL A 1 101 ? -5.192 -21.838 11.025 1.00 60.47 101 VAL A O 1
ATOM 810 N N . LEU A 1 102 ? -6.996 -20.623 10.500 1.00 62.16 102 LEU A N 1
ATOM 811 C CA . LEU A 1 102 ? -7.331 -20.291 11.895 1.00 62.16 102 LEU A CA 1
ATOM 812 C C . LEU A 1 102 ? -7.717 -21.541 12.695 1.00 62.16 102 LEU A C 1
ATOM 814 O O . LEU A 1 102 ? -7.381 -21.666 13.872 1.00 62.16 102 LEU A O 1
ATOM 818 N N . ASN A 1 103 ? -8.395 -22.486 12.039 1.00 61.75 103 ASN A N 1
ATOM 819 C CA . ASN A 1 103 ? -8.795 -23.751 12.650 1.00 61.75 103 ASN A CA 1
ATOM 820 C C . ASN A 1 103 ? -7.591 -24.667 12.923 1.00 61.75 103 ASN A C 1
ATOM 822 O O . ASN A 1 103 ? -7.643 -25.473 13.852 1.00 61.75 103 ASN A O 1
ATOM 826 N N . GLN A 1 104 ? -6.527 -24.582 12.117 1.00 61.44 104 GLN A N 1
ATOM 827 C CA . GLN A 1 104 ? -5.284 -25.329 12.336 1.00 61.44 104 GLN A CA 1
ATOM 828 C C . GLN A 1 104 ? -4.485 -24.750 13.508 1.00 61.44 104 GLN A C 1
ATOM 830 O O . GLN A 1 104 ? -4.109 -25.504 14.402 1.00 61.44 104 GLN A O 1
ATOM 835 N N . GLU A 1 105 ? -4.323 -23.425 13.575 1.00 60.34 105 GLU A N 1
ATOM 836 C CA . GLU A 1 105 ? -3.652 -22.762 14.704 1.00 60.34 105 GLU A CA 1
ATOM 837 C C . GLU A 1 105 ? -4.366 -23.027 16.038 1.00 60.34 105 GLU A C 1
ATOM 839 O O . GLU A 1 105 ? -3.713 -23.281 17.050 1.00 60.34 105 GLU A O 1
ATOM 844 N N . ASP A 1 106 ? -5.705 -23.033 16.052 1.00 62.50 106 ASP A N 1
ATOM 845 C CA . ASP A 1 106 ? -6.481 -23.370 17.251 1.00 62.50 106 ASP A CA 1
ATOM 846 C C . ASP A 1 106 ? -6.291 -24.828 17.688 1.00 62.50 106 ASP A C 1
ATOM 848 O O . ASP A 1 106 ? -6.233 -25.106 18.889 1.00 62.50 106 ASP A O 1
ATOM 852 N N . LYS A 1 107 ? -6.133 -25.757 16.736 1.00 58.31 107 LYS A N 1
ATOM 853 C CA . LYS A 1 107 ? -5.800 -27.159 17.030 1.00 58.31 107 LYS A CA 1
ATOM 854 C C . LYS A 1 107 ? -4.385 -27.293 17.590 1.00 58.31 107 LYS A C 1
ATOM 856 O O . LYS A 1 107 ? -4.213 -27.957 18.606 1.00 58.31 107 LYS A O 1
ATOM 861 N N . GLU A 1 108 ? -3.400 -26.614 17.009 1.00 58.12 108 GLU A N 1
ATOM 862 C CA . GLU A 1 108 ? -2.014 -26.631 17.498 1.00 58.12 108 GLU A CA 1
ATOM 863 C C . GLU A 1 108 ? -1.871 -25.992 18.891 1.00 58.12 108 GLU A C 1
ATOM 865 O O . GLU A 1 108 ? -1.144 -26.507 19.746 1.00 58.12 108 GLU A O 1
ATOM 870 N N . LEU A 1 109 ? -2.592 -24.897 19.169 1.00 59.16 109 LEU A N 1
ATOM 871 C CA . LEU A 1 109 ? -2.636 -24.287 20.504 1.00 59.16 109 LEU A CA 1
ATOM 872 C C . LEU A 1 109 ? -3.311 -25.202 21.533 1.00 59.16 109 LEU A C 1
ATOM 874 O O . LEU A 1 109 ? -2.926 -25.204 22.705 1.00 59.16 109 LEU A O 1
ATOM 878 N N . PHE A 1 110 ? -4.336 -25.947 21.115 1.00 54.69 110 PHE A N 1
ATOM 879 C CA . PHE A 1 110 ? -5.027 -26.915 21.961 1.00 54.69 110 PHE A CA 1
ATOM 880 C C . PHE A 1 110 ? -4.146 -28.132 22.267 1.00 54.69 110 PHE A C 1
ATOM 882 O O . PHE A 1 110 ? -4.126 -28.597 23.406 1.00 54.69 110 PHE A O 1
ATOM 889 N N . GLU A 1 111 ? -3.366 -28.607 21.295 1.00 54.69 111 GLU A N 1
ATOM 890 C CA . GLU A 1 111 ? -2.402 -29.693 21.495 1.00 54.69 111 GLU A CA 1
ATOM 891 C C . GLU A 1 111 ? -1.240 -29.273 22.401 1.00 54.69 111 GLU A C 1
ATOM 893 O O . GLU A 1 111 ? -0.966 -29.966 23.378 1.00 54.69 111 GLU A O 1
ATOM 898 N N . LYS A 1 112 ? -0.656 -28.080 22.211 1.00 52.31 112 LYS A N 1
ATOM 899 C CA . LYS A 1 112 ? 0.378 -27.540 23.122 1.00 52.31 112 LYS A CA 1
ATOM 900 C C . LYS A 1 112 ? -0.092 -27.376 24.570 1.00 52.31 112 LYS A C 1
ATOM 902 O O . LYS A 1 112 ? 0.722 -27.431 25.487 1.00 52.31 112 LYS A O 1
ATOM 907 N N . LYS A 1 113 ? -1.392 -27.161 24.801 1.00 50.41 113 LYS A N 1
ATOM 908 C CA . LYS A 1 113 ? -1.967 -27.036 26.152 1.00 50.41 113 LYS A CA 1
ATOM 909 C C . LYS A 1 113 ? -2.204 -28.376 26.852 1.00 50.41 113 LYS A C 1
ATOM 911 O O . LYS A 1 113 ? -2.365 -28.375 28.070 1.00 50.41 113 LYS A O 1
ATOM 916 N N . LYS A 1 114 ? -2.221 -29.504 26.133 1.00 46.50 114 LYS A N 1
ATOM 917 C CA . LYS A 1 114 ? -2.383 -30.835 26.746 1.00 46.50 114 LYS A CA 1
ATOM 918 C C . LYS A 1 114 ? -1.130 -31.311 27.486 1.00 46.50 114 LYS A C 1
ATOM 920 O O . LYS A 1 114 ? -1.271 -32.053 28.453 1.00 46.50 114 LYS A O 1
ATOM 925 N N . ASP A 1 115 ? 0.051 -30.822 27.113 1.00 46.91 115 ASP A N 1
ATOM 926 C CA . ASP A 1 115 ? 1.328 -31.249 27.707 1.00 46.91 115 ASP A CA 1
ATOM 927 C C . ASP A 1 115 ? 1.679 -30.540 29.027 1.00 46.91 115 ASP A C 1
ATOM 929 O O . ASP A 1 115 ? 2.684 -30.853 29.661 1.00 46.91 115 ASP A O 1
ATOM 933 N N . THR A 1 116 ? 0.852 -29.598 29.496 1.00 43.12 116 THR A N 1
ATOM 934 C CA . THR A 1 116 ? 1.045 -28.922 30.792 1.00 43.12 116 THR A CA 1
ATOM 935 C C . THR A 1 116 ? -0.098 -29.266 31.746 1.00 43.12 116 THR A C 1
ATOM 937 O O . THR A 1 116 ? -0.991 -28.464 32.017 1.00 43.12 116 THR A O 1
ATOM 940 N N . SER A 1 117 ? -0.103 -30.496 32.257 1.00 40.28 117 SER A N 1
ATOM 941 C CA . SER A 1 117 ? -1.045 -30.915 33.294 1.00 40.28 117 SER A CA 1
ATOM 942 C C . SER A 1 117 ? -0.665 -30.316 34.652 1.00 40.28 117 SER A C 1
ATOM 944 O O . SER A 1 117 ? 0.244 -30.826 35.300 1.00 40.28 117 SER A O 1
ATOM 946 N N . LEU A 1 118 ? -1.371 -29.266 35.087 1.00 34.94 118 LEU A N 1
ATOM 947 C CA . LEU A 1 118 ? -1.898 -29.082 36.455 1.00 34.94 118 LEU A CA 1
ATOM 948 C C . LEU A 1 118 ? -2.491 -27.671 36.610 1.00 34.94 118 LEU A C 1
ATOM 950 O O . LEU A 1 118 ? -1.763 -26.691 36.719 1.00 34.94 118 LEU A O 1
ATOM 954 N N . GLY A 1 119 ? -3.824 -27.592 36.690 1.00 31.86 119 GLY A N 1
ATOM 955 C CA . GLY A 1 119 ? -4.533 -26.411 37.194 1.00 31.86 119 GLY A CA 1
ATOM 956 C C . GLY A 1 119 ? -5.418 -25.704 36.168 1.00 31.86 119 GLY A C 1
ATOM 957 O O . GLY A 1 119 ? -4.953 -24.852 35.424 1.00 31.86 119 GLY A O 1
ATOM 958 N N . GLN A 1 120 ? -6.703 -26.079 36.176 1.00 37.94 120 GLN A N 1
ATOM 959 C CA . GLN A 1 120 ? -7.886 -25.278 35.819 1.00 37.94 120 GLN A CA 1
ATOM 960 C C . GLN A 1 120 ? -7.673 -24.039 34.939 1.00 37.94 120 GLN A C 1
ATOM 962 O O . GLN A 1 120 ? -7.273 -23.015 35.467 1.00 37.94 120 GLN A O 1
ATOM 967 N N . PHE A 1 121 ? -8.178 -24.059 33.698 1.00 29.03 121 PHE A N 1
ATOM 968 C CA . PHE A 1 121 ? -8.911 -22.915 33.138 1.00 29.03 121 PHE A CA 1
ATOM 969 C C . PHE A 1 121 ? -9.991 -23.394 32.161 1.00 29.03 121 PHE A C 1
ATOM 971 O O . PHE A 1 121 ? -9.753 -24.214 31.279 1.00 29.03 121 PHE A O 1
ATOM 978 N N . VAL A 1 122 ? -11.198 -22.881 32.381 1.00 32.06 122 VAL A N 1
ATOM 979 C CA . VAL A 1 122 ? -12.449 -23.183 31.680 1.00 32.06 122 VAL A CA 1
ATOM 980 C C . VAL A 1 122 ? -12.391 -22.654 30.240 1.00 32.06 122 VAL A C 1
ATOM 982 O O . VAL A 1 122 ? -11.949 -21.524 30.016 1.00 32.06 122 VAL A O 1
ATOM 985 N N . ASN A 1 123 ? -12.860 -23.438 29.265 1.00 37.75 123 ASN A N 1
ATOM 986 C CA . ASN A 1 123 ? -13.060 -22.974 27.891 1.00 37.75 123 ASN A CA 1
ATOM 987 C C . ASN A 1 123 ? -14.102 -21.835 27.869 1.00 37.75 123 ASN A C 1
ATOM 989 O O . ASN A 1 123 ? -15.208 -22.020 28.373 1.00 37.75 123 ASN A O 1
ATOM 993 N N . PRO A 1 124 ? -13.841 -20.679 27.227 1.00 38.53 124 PRO A N 1
ATOM 994 C CA . PRO A 1 124 ? -14.839 -19.612 27.086 1.00 38.53 124 PRO A CA 1
ATOM 995 C C . PRO A 1 124 ? -16.028 -19.957 26.170 1.00 38.53 124 PRO A C 1
ATOM 997 O O . PRO A 1 124 ? -16.868 -19.087 25.946 1.00 38.53 124 PRO A O 1
ATOM 1000 N N . LEU A 1 125 ? -16.069 -21.172 25.614 1.00 41.09 125 LEU A N 1
ATOM 1001 C CA . LEU A 1 125 ? -17.088 -21.650 24.676 1.00 41.09 125 LEU A CA 1
ATOM 1002 C C . LEU A 1 125 ? -18.129 -22.585 25.316 1.00 41.09 125 LEU A C 1
ATOM 1004 O O . LEU A 1 125 ? -19.123 -22.883 24.664 1.00 41.09 125 LEU A O 1
ATOM 1008 N N . ASP A 1 126 ? -17.955 -22.980 26.582 1.00 39.41 126 ASP A N 1
ATOM 1009 C CA . ASP A 1 126 ? -18.883 -23.884 27.287 1.00 39.41 126 ASP A CA 1
ATOM 1010 C C . ASP A 1 126 ? -19.929 -23.139 28.144 1.00 39.41 126 ASP A C 1
ATOM 1012 O O . ASP A 1 126 ? -20.652 -23.758 28.921 1.00 39.41 126 ASP A O 1
ATOM 1016 N N . ASP A 1 127 ? -20.028 -21.808 28.019 1.00 42.00 127 ASP A N 1
ATOM 1017 C CA . ASP A 1 127 ? -21.027 -20.995 28.726 1.00 42.00 127 ASP A CA 1
ATOM 1018 C C . ASP A 1 127 ? -22.187 -20.620 27.779 1.00 42.00 127 ASP A C 1
ATOM 1020 O O . ASP A 1 127 ? -22.080 -19.641 27.027 1.00 42.00 127 ASP A O 1
ATOM 1024 N N . PRO A 1 128 ? -23.308 -21.370 27.788 1.00 39.41 128 PRO A N 1
ATOM 1025 C CA . PRO A 1 128 ? -24.450 -21.140 26.901 1.00 39.41 128 PRO A CA 1
ATOM 1026 C C . PRO A 1 128 ? -25.157 -19.790 27.129 1.00 39.41 128 PRO A C 1
ATOM 1028 O O . PRO A 1 128 ? -26.042 -19.435 26.353 1.00 39.41 128 PRO A O 1
ATOM 1031 N N . ASN A 1 129 ? -24.754 -19.006 28.140 1.00 36.41 129 ASN A N 1
ATOM 1032 C CA . ASN A 1 129 ? -25.274 -17.661 28.398 1.00 36.41 129 ASN A CA 1
ATOM 1033 C C . ASN A 1 129 ? -24.458 -16.521 27.756 1.00 36.41 129 ASN A C 1
ATOM 1035 O O . ASN A 1 129 ? -24.878 -15.361 27.822 1.00 36.41 129 ASN A O 1
ATOM 1039 N N . LYS A 1 130 ? -23.325 -16.793 27.090 1.00 38.16 130 LYS A N 1
ATOM 1040 C CA . LYS A 1 130 ? -22.596 -15.763 26.328 1.00 38.16 130 LYS A CA 1
ATOM 1041 C C . LYS A 1 130 ? -23.104 -15.664 24.896 1.00 38.16 130 LYS A C 1
ATOM 1043 O O . LYS A 1 130 ? -22.577 -16.267 23.968 1.00 38.16 130 LYS A O 1
ATOM 1048 N N . THR A 1 131 ? -24.100 -14.807 24.703 1.00 36.78 131 THR A N 1
ATOM 1049 C CA . THR A 1 131 ? -24.467 -14.277 23.382 1.00 36.78 131 THR A CA 1
ATOM 1050 C C . THR A 1 131 ? -23.208 -13.834 22.611 1.00 36.78 131 THR A C 1
ATOM 1052 O O . THR A 1 131 ? -22.369 -13.123 23.172 1.00 36.78 131 THR A O 1
ATOM 1055 N N . LEU A 1 132 ? -23.097 -14.185 21.318 1.00 41.38 132 LEU A N 1
ATOM 1056 C CA . LEU A 1 132 ? -21.988 -13.828 20.400 1.00 41.38 132 LEU A CA 1
ATOM 1057 C C . LEU A 1 132 ? -21.571 -12.338 20.436 1.00 41.38 132 LEU A C 1
ATOM 1059 O O . LEU A 1 132 ? -20.481 -11.975 20.000 1.00 41.38 132 LEU A O 1
ATOM 1063 N N . SER A 1 133 ? -22.430 -11.465 20.960 1.00 38.31 133 SER A N 1
ATOM 1064 C CA . SER A 1 133 ? -22.215 -10.029 21.137 1.00 38.31 133 SER A CA 1
ATOM 1065 C C . SER A 1 133 ? -21.232 -9.648 22.259 1.00 38.31 133 SER A C 1
ATOM 1067 O O . SER A 1 133 ? -20.803 -8.493 22.302 1.00 38.31 133 SER A O 1
ATOM 1069 N N . GLN A 1 134 ? -20.849 -10.580 23.145 1.00 38.97 134 GLN A N 1
ATOM 1070 C CA . GLN A 1 134 ? -19.933 -10.331 24.274 1.00 38.97 134 GLN A CA 1
ATOM 1071 C C . GLN A 1 134 ? -18.534 -10.948 24.120 1.00 38.97 134 GLN A C 1
ATOM 1073 O O . GLN A 1 134 ? -17.672 -10.731 24.976 1.00 38.97 134 GLN A O 1
ATOM 1078 N N . ALA A 1 135 ? -18.263 -11.689 23.042 1.00 49.59 135 ALA A N 1
ATOM 1079 C CA . ALA A 1 135 ? -16.923 -12.206 22.791 1.00 49.59 135 ALA A CA 1
ATOM 1080 C C . ALA A 1 135 ? -15.964 -11.034 22.505 1.00 49.59 135 ALA A C 1
ATOM 1082 O O . ALA A 1 135 ? -16.137 -10.290 21.535 1.00 49.59 135 ALA A O 1
ATOM 1083 N N . LYS A 1 136 ? -14.948 -10.838 23.361 1.00 57.91 136 LYS A N 1
ATOM 1084 C CA . LYS A 1 136 ? -13.814 -9.962 23.029 1.00 57.91 136 LYS A CA 1
ATOM 1085 C C . LYS A 1 136 ? -13.222 -10.479 21.719 1.00 57.91 136 LYS A C 1
ATOM 1087 O O . LYS A 1 136 ? -12.914 -11.664 21.629 1.00 57.91 136 LYS A O 1
ATOM 1092 N N . ALA A 1 137 ? -13.107 -9.611 20.714 1.00 68.38 137 ALA A N 1
ATOM 1093 C CA . ALA A 1 137 ? -12.565 -9.994 19.416 1.00 68.38 137 ALA A CA 1
ATOM 1094 C C . ALA A 1 137 ? -11.177 -10.623 19.615 1.00 68.38 137 ALA A C 1
ATOM 1096 O O . ALA A 1 137 ? -10.304 -10.006 20.231 1.00 68.38 137 ALA A O 1
ATOM 1097 N N . LYS A 1 138 ? -11.001 -11.861 19.142 1.00 83.12 138 LYS A N 1
ATOM 1098 C CA . LYS A 1 138 ? -9.746 -12.607 19.253 1.00 83.12 138 LYS A CA 1
ATOM 1099 C C . LYS A 1 138 ? -8.661 -11.845 18.495 1.00 83.12 138 LYS A C 1
ATOM 1101 O O . LYS A 1 138 ? -8.814 -11.594 17.299 1.00 83.12 138 LYS A O 1
ATOM 1106 N N . VAL A 1 139 ? -7.602 -11.434 19.194 1.00 84.25 139 VAL A N 1
ATOM 1107 C CA . VAL A 1 139 ? -6.421 -10.832 18.561 1.00 84.25 139 VAL A CA 1
ATOM 1108 C C . VAL A 1 139 ? -5.710 -11.928 17.783 1.00 84.25 139 VAL A C 1
ATOM 1110 O O . VAL A 1 139 ? -5.450 -13.000 18.329 1.00 84.25 139 VAL A O 1
ATOM 1113 N N . LEU A 1 140 ? -5.442 -11.668 16.508 1.00 83.12 140 LEU A N 1
ATOM 1114 C CA . LEU A 1 140 ? -4.730 -12.605 15.654 1.00 83.12 140 LEU A CA 1
ATOM 1115 C C . LEU A 1 140 ? -3.234 -12.475 15.930 1.00 83.12 140 LEU A C 1
ATOM 1117 O O . LEU A 1 140 ? -2.686 -11.372 15.910 1.00 83.12 140 LEU A O 1
ATOM 1121 N N . GLN A 1 141 ? -2.591 -13.603 16.210 1.00 76.25 141 GLN A N 1
ATOM 1122 C CA . GLN A 1 141 ? -1.137 -13.682 16.297 1.00 76.25 141 GLN A CA 1
ATOM 1123 C C . GLN A 1 141 ? -0.576 -13.866 14.880 1.00 76.25 141 GLN A C 1
ATOM 1125 O O . GLN A 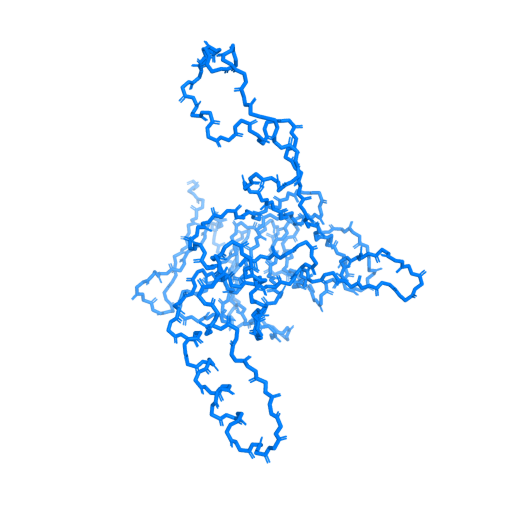1 141 ? -1.291 -14.308 13.987 1.00 76.25 141 GLN A O 1
ATOM 1130 N N . ASN A 1 142 ? 0.681 -13.483 14.653 1.00 78.81 142 ASN A N 1
ATOM 1131 C CA . ASN A 1 142 ? 1.386 -13.670 13.373 1.00 78.81 142 ASN A CA 1
ATOM 1132 C C . ASN A 1 142 ? 0.799 -12.939 12.148 1.00 78.81 142 ASN A C 1
ATOM 1134 O O . ASN A 1 142 ? 1.183 -13.233 11.017 1.00 78.81 142 ASN A O 1
ATOM 1138 N N . VAL A 1 143 ? -0.079 -11.954 12.349 1.00 85.69 143 VAL A N 1
ATOM 1139 C CA . VAL A 1 143 ? -0.518 -11.063 11.268 1.00 85.69 143 VAL A CA 1
ATOM 1140 C C . VAL A 1 143 ? 0.514 -9.962 11.064 1.00 85.69 143 VAL A C 1
ATOM 1142 O O . VAL A 1 143 ? 0.885 -9.272 12.011 1.00 85.69 143 VAL A O 1
ATOM 1145 N N . ASP A 1 144 ? 0.951 -9.785 9.819 1.00 88.50 144 ASP A N 1
ATOM 1146 C CA . ASP A 1 144 ? 1.867 -8.707 9.460 1.00 88.50 144 ASP A CA 1
ATOM 1147 C C . ASP A 1 144 ? 1.133 -7.359 9.487 1.00 88.50 144 ASP A C 1
ATOM 1149 O O . ASP A 1 144 ? 0.125 -7.177 8.797 1.00 88.50 144 ASP A O 1
ATOM 1153 N N . THR A 1 145 ? 1.626 -6.429 10.306 1.00 93.56 145 THR A N 1
ATOM 1154 C CA . THR A 1 145 ? 1.112 -5.054 10.410 1.00 93.56 145 THR A CA 1
ATOM 1155 C C . THR A 1 145 ? 1.850 -4.079 9.501 1.00 93.56 145 THR A C 1
ATOM 1157 O O . THR A 1 145 ? 1.525 -2.890 9.450 1.00 93.56 145 THR A O 1
ATOM 1160 N N . PHE A 1 146 ? 2.836 -4.585 8.761 1.00 95.25 146 PHE A N 1
ATOM 1161 C CA . PHE A 1 146 ? 3.556 -3.805 7.783 1.00 95.25 146 PHE A CA 1
ATOM 1162 C C . PHE A 1 146 ? 2.874 -3.831 6.424 1.00 95.25 146 PHE A C 1
ATOM 1164 O O . PHE A 1 146 ? 2.234 -4.801 6.004 1.00 95.25 146 PHE A O 1
ATOM 1171 N N . PHE A 1 147 ? 3.044 -2.732 5.708 1.00 95.88 147 PHE A N 1
ATOM 1172 C CA . PHE A 1 147 ? 2.515 -2.568 4.374 1.00 95.88 147 PHE A CA 1
ATOM 1173 C C . PHE A 1 147 ? 3.395 -1.626 3.563 1.00 95.88 147 PHE A C 1
ATOM 1175 O O . PHE A 1 147 ? 4.154 -0.818 4.103 1.00 95.88 147 PHE A O 1
ATOM 1182 N N . TYR A 1 148 ? 3.295 -1.751 2.245 1.00 97.62 148 TYR A N 1
ATOM 1183 C CA . TYR A 1 148 ? 4.025 -0.889 1.328 1.00 97.62 148 TYR A CA 1
ATOM 1184 C C . TYR A 1 148 ? 3.161 0.260 0.852 1.00 97.62 148 TYR A C 1
ATOM 1186 O O . TYR A 1 148 ? 1.956 0.098 0.653 1.00 97.62 148 TYR A O 1
ATOM 1194 N N . ILE A 1 149 ? 3.798 1.398 0.616 1.00 98.12 149 ILE A N 1
ATOM 1195 C CA . ILE A 1 149 ? 3.187 2.620 0.112 1.00 98.12 149 ILE A CA 1
ATOM 1196 C C . ILE A 1 149 ? 4.027 3.130 -1.054 1.00 98.12 149 ILE A C 1
ATOM 1198 O O . ILE A 1 149 ? 5.243 3.237 -0.945 1.00 98.12 149 ILE A O 1
ATOM 1202 N N . GLY A 1 150 ? 3.373 3.445 -2.166 1.00 97.94 150 GLY A N 1
ATOM 1203 C CA . GLY A 1 150 ? 3.964 4.133 -3.305 1.00 97.94 150 GLY A CA 1
ATOM 1204 C C . GLY A 1 150 ? 3.616 5.616 -3.270 1.00 97.94 150 GLY A C 1
ATOM 1205 O O . GLY A 1 150 ? 2.439 5.958 -3.102 1.00 97.94 150 GLY A O 1
ATOM 1206 N N . THR A 1 151 ? 4.611 6.483 -3.430 1.00 97.81 151 THR A N 1
ATOM 1207 C CA . THR A 1 151 ? 4.454 7.940 -3.316 1.00 97.81 151 THR A CA 1
ATOM 1208 C C . THR A 1 151 ? 4.371 8.648 -4.671 1.00 97.81 151 THR A C 1
ATOM 1210 O O . THR A 1 151 ? 4.541 8.050 -5.739 1.00 97.81 151 THR A O 1
ATOM 1213 N N . GLU A 1 152 ? 4.067 9.943 -4.632 1.00 97.00 152 GLU A N 1
ATOM 1214 C CA . GLU A 1 152 ? 4.100 10.845 -5.785 1.00 97.00 152 GLU A CA 1
ATOM 1215 C C . GLU A 1 152 ? 5.510 11.059 -6.352 1.00 97.00 152 GLU A C 1
ATOM 1217 O O . GLU A 1 152 ? 5.659 11.193 -7.562 1.00 97.00 152 GLU A O 1
ATOM 1222 N N . ASP A 1 153 ? 6.541 10.966 -5.516 1.00 95.75 153 ASP A N 1
ATOM 1223 C CA . ASP A 1 153 ? 7.942 11.135 -5.929 1.00 95.75 153 ASP A CA 1
ATOM 1224 C C . ASP A 1 153 ? 8.616 9.814 -6.338 1.00 95.75 153 ASP A C 1
ATOM 1226 O O . ASP A 1 153 ? 9.840 9.714 -6.392 1.00 95.75 153 ASP A O 1
ATOM 1230 N N . GLY A 1 154 ? 7.829 8.761 -6.576 1.00 96.62 154 GLY A N 1
ATOM 1231 C CA . GLY A 1 154 ? 8.349 7.477 -7.052 1.00 96.62 154 GLY A CA 1
ATOM 1232 C C . GLY A 1 154 ? 9.022 6.621 -5.986 1.00 96.62 154 GLY A C 1
ATOM 1233 O O . GLY A 1 154 ? 9.736 5.666 -6.307 1.00 96.62 154 GLY A O 1
ATOM 1234 N N . GLN A 1 155 ? 8.786 6.931 -4.711 1.00 96.81 155 GLN A N 1
ATOM 1235 C CA . GLN A 1 155 ? 9.331 6.170 -3.597 1.00 96.81 155 GLN A CA 1
ATOM 1236 C C . GLN A 1 155 ? 8.418 5.024 -3.182 1.00 96.81 155 GLN A C 1
ATOM 1238 O O . GLN A 1 155 ? 7.189 5.112 -3.237 1.00 96.81 155 GLN A O 1
ATOM 1243 N N . LEU A 1 156 ? 9.052 3.949 -2.730 1.00 97.62 156 LEU A N 1
ATOM 1244 C CA . LEU A 1 156 ? 8.432 2.832 -2.046 1.00 97.62 156 LEU A CA 1
ATOM 1245 C C . LEU A 1 156 ? 8.787 2.926 -0.563 1.00 97.62 156 LEU A C 1
ATOM 1247 O O . LEU A 1 156 ? 9.963 2.914 -0.210 1.00 97.62 156 LEU A O 1
ATOM 1251 N N . VAL A 1 157 ? 7.773 3.013 0.292 1.00 97.69 157 VAL A N 1
ATOM 1252 C CA . VAL A 1 157 ? 7.900 3.145 1.749 1.00 97.69 157 VAL A CA 1
ATOM 1253 C C . VAL A 1 157 ? 7.328 1.893 2.407 1.00 97.69 157 VAL A C 1
ATOM 1255 O O . VAL A 1 157 ? 6.228 1.465 2.061 1.00 97.69 157 VAL A O 1
ATOM 1258 N N . TYR A 1 158 ? 8.061 1.306 3.350 1.00 97.75 158 TYR A N 1
ATOM 1259 C CA . TYR A 1 158 ? 7.631 0.164 4.155 1.00 97.75 158 TYR A CA 1
ATOM 1260 C C . TYR A 1 158 ? 7.304 0.635 5.575 1.00 97.75 158 TYR A C 1
ATOM 1262 O O . TYR A 1 158 ? 8.188 1.068 6.317 1.00 97.75 158 TYR A O 1
ATOM 1270 N N . GLN A 1 159 ? 6.024 0.581 5.939 1.00 96.88 159 GLN A N 1
ATOM 1271 C CA . GLN A 1 159 ? 5.476 1.221 7.137 1.00 96.88 159 GLN A CA 1
ATOM 1272 C C . GLN A 1 159 ? 4.715 0.212 7.998 1.00 96.88 159 GLN A C 1
ATOM 1274 O O . GLN A 1 159 ? 3.951 -0.589 7.468 1.00 96.88 159 GLN A O 1
ATOM 1279 N N . ASP A 1 160 ? 4.876 0.297 9.320 1.00 95.88 160 ASP A N 1
ATOM 1280 C CA . ASP A 1 160 ? 4.021 -0.387 10.298 1.00 95.88 160 ASP A CA 1
ATOM 1281 C C . ASP A 1 160 ? 2.846 0.520 10.685 1.00 95.88 160 ASP A C 1
ATOM 1283 O O . ASP A 1 160 ? 3.054 1.696 11.007 1.00 95.88 160 ASP A O 1
ATOM 1287 N N . TRP A 1 161 ? 1.612 0.009 10.667 1.00 94.75 161 TRP A N 1
ATOM 1288 C CA . TRP A 1 161 ? 0.465 0.772 11.174 1.00 94.75 161 TRP A CA 1
ATOM 1289 C C . TRP A 1 161 ? 0.298 0.682 12.692 1.00 94.75 161 TRP A C 1
ATOM 1291 O O . TRP A 1 161 ? -0.525 1.417 13.243 1.00 94.75 161 TRP A O 1
ATOM 1301 N N . MET A 1 162 ? 0.997 -0.235 13.370 1.00 93.19 162 MET A N 1
ATOM 1302 C CA . MET A 1 162 ? 0.805 -0.478 14.795 1.00 93.19 162 MET A CA 1
ATOM 1303 C C . MET A 1 162 ? 1.313 0.717 15.618 1.00 93.19 162 MET A C 1
ATOM 1305 O O . MET A 1 162 ? 2.508 1.020 15.591 1.00 93.19 162 MET A O 1
ATOM 1309 N N . PRO A 1 163 ? 0.433 1.417 16.361 1.00 90.38 163 PRO A N 1
ATOM 1310 C CA . PRO A 1 163 ? 0.851 2.565 17.146 1.00 90.38 163 PRO A CA 1
ATOM 1311 C C . PRO A 1 163 ? 1.799 2.158 18.270 1.00 90.38 163 PRO A C 1
ATOM 1313 O O . PRO A 1 163 ? 1.556 1.185 18.987 1.00 90.38 163 PRO A O 1
ATOM 1316 N N . GLN A 1 164 ? 2.838 2.956 18.476 1.00 88.12 164 GLN A N 1
ATOM 1317 C CA . GLN A 1 164 ? 3.747 2.818 19.602 1.00 88.12 164 GLN A CA 1
ATOM 1318 C C . GLN A 1 164 ? 3.349 3.778 20.718 1.00 88.12 164 GLN A C 1
ATOM 1320 O O . GLN A 1 164 ? 2.823 4.868 20.478 1.00 88.12 164 GLN A O 1
ATOM 1325 N N . LYS A 1 165 ? 3.568 3.343 21.959 1.00 83.56 165 LYS A N 1
ATOM 1326 C CA . LYS A 1 165 ? 3.393 4.186 23.136 1.00 83.56 165 LYS A CA 1
ATOM 1327 C C . LYS A 1 165 ? 4.723 4.862 23.432 1.00 83.56 165 LYS A C 1
ATOM 1329 O O . LYS A 1 165 ? 5.736 4.181 23.570 1.00 83.56 165 LYS A O 1
ATOM 1334 N N . ASP A 1 166 ? 4.696 6.179 23.532 1.00 78.62 166 ASP A N 1
ATOM 1335 C CA . ASP A 1 166 ? 5.853 6.944 23.973 1.00 78.62 166 ASP A CA 1
ATOM 1336 C C . ASP A 1 166 ? 6.151 6.641 25.454 1.00 78.62 166 ASP A C 1
ATOM 1338 O O . ASP A 1 166 ? 5.232 6.418 26.248 1.00 78.62 166 ASP A O 1
ATOM 1342 N N . GLN A 1 167 ? 7.427 6.589 25.833 1.00 75.62 167 GLN A N 1
ATOM 1343 C CA . GLN A 1 167 ? 7.807 6.321 27.225 1.00 75.62 167 GLN A CA 1
ATOM 1344 C C . GLN A 1 167 ? 7.419 7.495 28.133 1.00 75.62 167 GLN A C 1
ATOM 1346 O O . GLN A 1 167 ? 6.996 7.272 29.268 1.00 75.62 167 GLN A O 1
ATOM 1351 N N . ASP A 1 168 ? 7.442 8.714 27.585 1.00 75.50 168 ASP A N 1
ATOM 1352 C CA . ASP A 1 168 ? 7.171 9.954 28.317 1.00 75.50 168 ASP A CA 1
ATOM 1353 C C . ASP A 1 168 ? 5.739 10.486 28.113 1.00 75.50 168 ASP A C 1
ATOM 1355 O O . ASP A 1 168 ? 5.290 11.388 28.826 1.00 75.50 168 ASP A O 1
ATOM 1359 N N . SER A 1 169 ? 4.973 9.917 27.171 1.00 73.00 169 SER A N 1
ATOM 1360 C CA . SER A 1 169 ? 3.603 10.341 26.863 1.00 73.00 169 SER A CA 1
ATOM 1361 C C . SER A 1 169 ? 2.590 9.201 26.945 1.00 73.00 169 SER A C 1
ATOM 1363 O O . SER A 1 169 ? 2.809 8.076 26.514 1.00 73.00 169 SER A O 1
ATOM 1365 N N . THR A 1 170 ? 1.381 9.511 27.412 1.00 73.88 170 THR A N 1
ATOM 1366 C CA . THR A 1 170 ? 0.219 8.615 27.267 1.00 73.88 170 THR A CA 1
ATOM 1367 C C . THR A 1 170 ? -0.340 8.591 25.841 1.00 73.88 170 THR A C 1
ATOM 1369 O O . THR A 1 170 ? -1.306 7.874 25.576 1.00 73.88 170 THR A O 1
ATOM 1372 N N . LYS A 1 171 ? 0.247 9.362 24.918 1.00 77.88 171 LYS A N 1
ATOM 1373 C CA . LYS A 1 171 ? -0.164 9.412 23.517 1.00 77.88 171 LYS A CA 1
ATOM 1374 C C . LYS A 1 171 ? 0.464 8.269 22.724 1.00 77.88 171 LYS A C 1
ATOM 1376 O O . LYS A 1 171 ? 1.644 7.961 22.861 1.00 77.88 171 LYS A O 1
ATOM 1381 N N . PHE A 1 172 ? -0.352 7.675 21.864 1.00 83.31 172 PHE A N 1
ATOM 1382 C CA . PHE A 1 172 ? 0.110 6.749 20.842 1.00 83.31 172 PHE A CA 1
ATOM 1383 C C . PHE A 1 172 ? 0.556 7.530 19.607 1.00 83.31 172 PHE A C 1
ATOM 1385 O O . PHE A 1 172 ? -0.101 8.502 19.225 1.00 83.31 172 PHE A O 1
ATOM 1392 N N . PHE A 1 173 ? 1.640 7.091 18.978 1.00 87.38 173 PHE A N 1
ATOM 1393 C CA . PHE A 1 173 ? 2.152 7.667 17.738 1.00 87.38 173 PHE A CA 1
ATOM 1394 C C . PHE A 1 173 ? 2.442 6.569 16.712 1.00 87.38 173 PHE A C 1
ATOM 1396 O O . PHE A 1 173 ? 2.612 5.399 17.056 1.00 87.38 173 PHE A O 1
ATOM 1403 N N . THR A 1 174 ? 2.459 6.938 15.434 1.00 90.56 174 THR A N 1
ATOM 1404 C CA . THR A 1 174 ? 2.883 6.035 14.361 1.00 90.56 174 THR A CA 1
ATOM 1405 C C . THR A 1 174 ? 4.407 5.938 14.373 1.00 90.56 174 THR A C 1
ATOM 1407 O O . THR A 1 174 ? 5.049 6.987 14.377 1.00 90.56 174 THR A O 1
ATOM 1410 N N . PRO A 1 175 ? 5.005 4.736 14.371 1.00 93.06 175 PRO A N 1
ATOM 1411 C CA . PRO A 1 175 ? 6.452 4.618 14.250 1.00 93.06 175 PRO A CA 1
ATOM 1412 C C . PRO A 1 175 ? 6.944 5.213 12.928 1.00 93.06 175 PRO A C 1
ATOM 1414 O O . PRO A 1 175 ? 6.208 5.245 11.938 1.00 93.06 175 PRO A O 1
ATOM 1417 N N . LYS A 1 176 ? 8.218 5.619 12.891 1.00 95.31 176 LYS A N 1
ATOM 1418 C CA . LYS A 1 176 ? 8.882 5.960 11.627 1.00 95.31 176 LYS A CA 1
ATOM 1419 C C . LYS A 1 176 ? 8.770 4.797 10.642 1.00 95.31 176 LYS A C 1
ATOM 1421 O O . LYS A 1 176 ? 8.696 3.638 11.062 1.00 95.31 176 LYS A O 1
ATOM 1426 N N . ALA A 1 177 ? 8.792 5.104 9.347 1.00 96.81 177 ALA A N 1
ATOM 1427 C CA . ALA A 1 177 ? 8.880 4.064 8.337 1.00 96.81 177 ALA A CA 1
ATOM 1428 C C . ALA A 1 177 ? 10.098 3.179 8.627 1.00 96.81 177 ALA A C 1
ATOM 1430 O O . ALA A 1 177 ? 11.154 3.664 9.032 1.00 96.81 177 ALA A O 1
ATOM 1431 N N . ALA A 1 178 ? 9.952 1.872 8.436 1.00 96.94 178 ALA A N 1
ATOM 1432 C CA . ALA A 1 178 ? 11.055 0.943 8.646 1.00 96.94 178 ALA A CA 1
ATOM 1433 C C . ALA A 1 178 ? 12.078 1.017 7.510 1.00 96.94 178 ALA A C 1
ATOM 1435 O O . ALA A 1 178 ? 13.243 0.675 7.703 1.00 96.94 178 ALA A O 1
ATOM 1436 N N . TRP A 1 179 ? 11.640 1.435 6.321 1.00 97.44 179 TRP A N 1
ATOM 1437 C CA . TRP A 1 179 ? 12.493 1.586 5.152 1.00 97.44 179 TRP A CA 1
ATOM 1438 C C . TRP A 1 179 ? 11.807 2.424 4.072 1.00 97.44 179 TRP A C 1
ATOM 1440 O O . TRP A 1 179 ? 10.580 2.411 3.955 1.00 97.44 179 TRP A O 1
ATOM 1450 N N . SER A 1 180 ? 12.600 3.106 3.249 1.00 96.94 180 SER A N 1
ATOM 1451 C CA . SER A 1 180 ? 12.130 3.765 2.033 1.00 96.94 180 SER A CA 1
ATOM 1452 C C . SER A 1 180 ? 13.223 3.825 0.969 1.00 96.94 180 SER A C 1
ATOM 1454 O O . SER A 1 180 ? 14.403 3.936 1.296 1.00 96.94 180 SER A O 1
ATOM 1456 N N . THR A 1 181 ? 12.843 3.793 -0.309 1.00 96.75 181 THR A N 1
ATOM 1457 C CA . THR A 1 181 ? 13.762 4.058 -1.428 1.00 96.75 181 THR A CA 1
ATOM 1458 C C . THR A 1 181 ? 13.019 4.575 -2.658 1.00 96.75 181 THR A C 1
ATOM 1460 O O . THR A 1 181 ? 11.827 4.312 -2.811 1.00 96.75 181 THR A O 1
ATOM 1463 N N . ILE A 1 182 ? 13.714 5.263 -3.566 1.00 96.00 182 ILE A N 1
ATOM 1464 C CA . ILE A 1 182 ? 13.179 5.607 -4.891 1.00 96.00 182 ILE A CA 1
ATOM 1465 C C . ILE A 1 182 ? 13.214 4.351 -5.770 1.00 96.00 182 ILE A C 1
ATOM 1467 O O . ILE A 1 182 ? 14.262 3.730 -5.936 1.00 96.00 182 ILE A O 1
ATOM 1471 N N . VAL A 1 183 ? 12.069 3.971 -6.339 1.00 96.62 183 VAL A N 1
ATOM 1472 C CA . VAL A 1 183 ? 11.930 2.759 -7.169 1.00 96.62 183 VAL A CA 1
ATOM 1473 C C . VAL A 1 183 ? 11.508 3.051 -8.603 1.00 96.62 183 VAL A C 1
ATOM 1475 O O . VAL A 1 183 ? 11.700 2.223 -9.489 1.00 96.62 183 VAL A O 1
ATOM 1478 N N . VAL A 1 184 ? 10.912 4.203 -8.865 1.00 95.81 184 VAL A N 1
ATOM 1479 C CA . VAL A 1 184 ? 10.489 4.600 -10.208 1.00 95.81 184 VAL A CA 1
ATOM 1480 C C . VAL A 1 184 ? 10.715 6.094 -10.372 1.00 95.81 184 VAL A C 1
ATOM 1482 O O . VAL A 1 184 ? 10.762 6.826 -9.388 1.00 95.81 184 VAL A O 1
ATOM 1485 N N . ASP A 1 185 ? 10.868 6.538 -11.614 1.00 91.69 185 ASP A N 1
ATOM 1486 C CA . ASP A 1 185 ? 10.986 7.959 -11.928 1.00 91.69 185 ASP A CA 1
ATOM 1487 C C . ASP A 1 185 ? 9.586 8.589 -12.050 1.00 91.69 185 ASP A C 1
ATOM 1489 O O . ASP A 1 185 ? 8.812 8.273 -12.964 1.00 91.69 185 ASP A O 1
ATOM 1493 N N . GLY A 1 186 ? 9.241 9.441 -11.084 1.00 92.31 186 GLY A N 1
ATOM 1494 C CA . GLY A 1 186 ? 7.935 10.090 -10.963 1.00 92.31 186 GLY A CA 1
ATOM 1495 C C . GLY A 1 186 ? 6.867 9.255 -10.238 1.00 92.31 186 GLY A C 1
ATOM 1496 O O . GLY A 1 186 ? 7.179 8.260 -9.589 1.00 92.31 186 GLY A O 1
ATOM 1497 N N . PRO A 1 187 ? 5.575 9.624 -10.337 1.00 96.50 187 PRO A N 1
ATOM 1498 C CA . PRO A 1 187 ? 4.537 9.062 -9.477 1.00 96.50 187 PRO A CA 1
ATOM 1499 C C . PRO A 1 187 ? 4.359 7.557 -9.610 1.00 96.50 187 PRO A C 1
ATOM 1501 O O . PRO A 1 187 ? 4.168 7.039 -10.715 1.00 96.50 187 PRO A O 1
ATOM 1504 N N . VAL A 1 188 ? 4.280 6.867 -8.467 1.00 97.94 188 VAL A N 1
ATOM 1505 C CA . VAL A 1 188 ? 3.826 5.477 -8.439 1.00 97.94 188 VAL A CA 1
ATOM 1506 C C . VAL A 1 188 ? 2.374 5.444 -8.919 1.00 97.94 188 VAL A C 1
ATOM 1508 O O . VAL A 1 188 ? 1.472 6.046 -8.321 1.00 97.94 188 VAL A O 1
ATOM 1511 N N . VAL A 1 189 ? 2.144 4.765 -10.042 1.00 97.56 189 VAL A N 1
ATOM 1512 C CA . VAL A 1 189 ? 0.809 4.595 -10.634 1.00 97.56 189 VAL A CA 1
ATOM 1513 C C . VAL A 1 189 ? 0.149 3.309 -10.157 1.00 97.56 189 VAL A C 1
ATOM 1515 O O . VAL A 1 189 ? -1.074 3.264 -10.039 1.00 97.56 189 VAL A O 1
ATOM 1518 N N . ALA A 1 190 ? 0.947 2.303 -9.796 1.00 97.94 190 ALA A N 1
ATOM 1519 C CA . ALA A 1 190 ? 0.456 1.005 -9.368 1.00 97.94 190 ALA A CA 1
ATOM 1520 C C . ALA A 1 190 ? 1.399 0.339 -8.358 1.00 97.94 190 ALA A C 1
ATOM 1522 O O . ALA A 1 190 ? 2.621 0.400 -8.486 1.00 97.94 190 ALA A O 1
ATOM 1523 N N . LEU A 1 191 ? 0.800 -0.310 -7.358 1.00 97.94 191 LEU A N 1
ATOM 1524 C CA . LEU A 1 191 ? 1.477 -1.103 -6.337 1.00 97.94 191 LEU A CA 1
ATOM 1525 C C . LEU A 1 191 ? 0.605 -2.327 -6.038 1.00 97.94 191 LEU A C 1
ATOM 1527 O O . LEU A 1 191 ? -0.462 -2.194 -5.438 1.00 97.94 191 LEU A O 1
ATOM 1531 N N . LYS A 1 192 ? 1.015 -3.501 -6.520 1.00 97.00 192 LYS A N 1
ATOM 1532 C CA . LYS A 1 192 ? 0.187 -4.714 -6.566 1.00 97.00 192 LYS A CA 1
ATOM 1533 C C . LYS A 1 192 ? 0.939 -5.903 -5.987 1.00 97.00 192 LYS A C 1
ATOM 1535 O O . LYS A 1 192 ? 2.031 -6.239 -6.440 1.00 97.00 192 LYS A O 1
ATOM 1540 N N . ARG A 1 193 ? 0.340 -6.581 -5.016 1.00 96.06 193 ARG A N 1
ATOM 1541 C CA . ARG A 1 193 ? 0.880 -7.821 -4.449 1.00 96.06 193 ARG A CA 1
ATOM 1542 C C . ARG A 1 193 ? 0.469 -9.011 -5.305 1.00 96.06 193 ARG A C 1
ATOM 1544 O O . ARG A 1 193 ? -0.633 -9.017 -5.848 1.00 96.06 193 ARG A O 1
ATOM 1551 N N . SER A 1 194 ? 1.353 -9.993 -5.440 1.00 95.62 194 SER A N 1
ATOM 1552 C CA . SER A 1 194 ? 1.050 -11.201 -6.202 1.00 95.62 194 SER A CA 1
ATOM 1553 C C . SER A 1 194 ? -0.059 -12.011 -5.514 1.00 95.62 194 SER A C 1
ATOM 1555 O O . SER A 1 194 ? 0.008 -12.210 -4.299 1.00 95.62 194 SER A O 1
ATOM 1557 N N . PRO A 1 195 ? -1.050 -12.532 -6.263 1.00 93.62 195 PRO A N 1
ATOM 1558 C CA . PRO A 1 195 ? -2.078 -13.410 -5.707 1.00 93.62 195 PRO A CA 1
ATOM 1559 C C . PRO A 1 195 ? -1.540 -14.804 -5.341 1.00 93.62 195 PRO A C 1
ATOM 1561 O O . PRO A 1 195 ? -2.192 -15.531 -4.600 1.00 93.62 195 PRO A O 1
ATOM 1564 N N . PHE A 1 196 ? -0.353 -15.180 -5.836 1.00 93.19 196 PHE A N 1
ATOM 1565 C CA . PHE A 1 196 ? 0.269 -16.488 -5.583 1.00 93.19 196 PHE A CA 1
ATOM 1566 C C . PHE A 1 196 ? 1.397 -16.427 -4.553 1.00 93.19 196 PHE A C 1
ATOM 1568 O O . PHE A 1 196 ? 1.609 -17.382 -3.811 1.00 93.19 196 PHE A O 1
ATOM 1575 N N . PHE A 1 197 ? 2.121 -15.307 -4.499 1.00 93.50 197 PHE A N 1
ATOM 1576 C CA . PHE A 1 197 ? 3.268 -15.125 -3.614 1.00 93.50 197 PHE A CA 1
ATOM 1577 C C . PHE A 1 197 ? 3.030 -13.908 -2.730 1.00 93.50 197 PHE A C 1
ATOM 1579 O O . PHE A 1 197 ? 3.240 -12.769 -3.149 1.00 93.50 197 PHE A O 1
ATOM 1586 N N . LYS A 1 198 ? 2.574 -14.150 -1.496 1.00 90.56 198 LYS A N 1
ATOM 1587 C CA . LYS A 1 198 ? 2.213 -13.071 -0.569 1.00 90.56 198 LYS A CA 1
ATOM 1588 C C . LYS A 1 198 ? 3.373 -12.124 -0.296 1.00 90.56 198 LYS A C 1
ATOM 1590 O O . LYS A 1 198 ? 3.106 -10.982 0.020 1.00 90.56 198 LYS A O 1
ATOM 1595 N N . ASP A 1 199 ? 4.625 -12.546 -0.414 1.00 93.69 199 ASP A N 1
ATOM 1596 C CA . ASP A 1 199 ? 5.810 -11.715 -0.201 1.00 93.69 199 ASP A CA 1
ATOM 1597 C C . ASP A 1 199 ? 6.313 -11.006 -1.470 1.00 93.69 199 ASP A C 1
ATOM 1599 O O . ASP A 1 199 ? 7.320 -10.312 -1.398 1.00 93.69 199 ASP A O 1
ATOM 1603 N N . VAL A 1 200 ? 5.645 -11.135 -2.622 1.00 96.62 200 VAL A N 1
ATOM 1604 C CA . VAL A 1 200 ? 6.079 -10.521 -3.887 1.00 96.62 200 VAL A CA 1
ATOM 1605 C C . VAL A 1 200 ? 5.175 -9.359 -4.270 1.00 96.62 200 VAL A C 1
ATOM 1607 O O . VAL A 1 200 ? 3.948 -9.481 -4.311 1.00 96.62 200 VAL A O 1
ATOM 1610 N N . ILE A 1 201 ? 5.790 -8.225 -4.599 1.00 97.25 201 ILE A N 1
ATOM 1611 C CA . ILE A 1 201 ? 5.099 -6.973 -4.903 1.00 97.25 201 ILE A CA 1
ATOM 1612 C C . ILE A 1 201 ? 5.627 -6.396 -6.209 1.00 97.25 201 ILE A C 1
ATOM 1614 O O . ILE A 1 201 ? 6.829 -6.343 -6.438 1.00 97.25 201 ILE A O 1
ATOM 1618 N N . LEU A 1 202 ? 4.715 -5.946 -7.059 1.00 98.06 202 LEU A N 1
ATOM 1619 C CA . LEU A 1 202 ? 4.977 -5.247 -8.306 1.00 98.06 202 LEU A CA 1
ATOM 1620 C C . LEU A 1 202 ? 4.680 -3.762 -8.109 1.00 98.06 202 LEU A C 1
ATOM 1622 O O . LEU A 1 202 ? 3.585 -3.397 -7.678 1.00 98.06 202 LEU A O 1
ATOM 1626 N N . VAL A 1 203 ? 5.646 -2.914 -8.439 1.00 98.31 203 VAL A N 1
ATOM 1627 C CA . VAL A 1 203 ? 5.520 -1.455 -8.408 1.00 98.31 203 VAL A CA 1
ATOM 1628 C C . VAL A 1 203 ? 5.804 -0.892 -9.792 1.00 98.31 203 VAL A C 1
ATOM 1630 O O . VAL A 1 203 ? 6.728 -1.344 -10.464 1.00 98.31 203 VAL A O 1
ATOM 1633 N N . ALA A 1 204 ? 5.008 0.081 -10.230 1.00 97.94 204 ALA A N 1
ATOM 1634 C CA . ALA A 1 204 ? 5.186 0.736 -11.520 1.00 97.94 204 ALA A CA 1
ATOM 1635 C C . ALA A 1 204 ? 4.908 2.240 -11.442 1.00 97.94 204 ALA A C 1
ATOM 1637 O O . ALA A 1 204 ? 4.051 2.697 -10.679 1.00 97.94 204 ALA A O 1
ATOM 1638 N N . GLY A 1 205 ? 5.623 2.996 -12.269 1.00 96.81 205 GLY A N 1
ATOM 1639 C CA . GLY A 1 205 ? 5.556 4.450 -12.378 1.00 96.81 205 GLY A CA 1
ATOM 1640 C C . GLY A 1 205 ? 6.458 4.937 -13.507 1.00 96.81 205 GLY A C 1
ATOM 1641 O O . GLY A 1 205 ? 7.387 4.238 -13.916 1.00 96.81 205 GLY A O 1
ATOM 1642 N N . GLY A 1 206 ? 6.152 6.111 -14.059 1.00 94.62 206 GLY A N 1
ATOM 1643 C CA . GLY A 1 206 ? 6.895 6.643 -15.204 1.00 94.62 206 GLY A CA 1
ATOM 1644 C C . GLY A 1 206 ? 6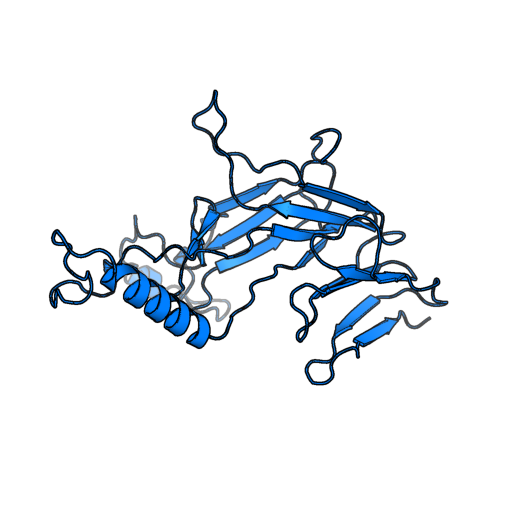.966 5.637 -16.358 1.00 94.62 206 GLY A C 1
ATOM 1645 O O . GLY A 1 206 ? 5.939 5.179 -16.856 1.00 94.62 206 GLY A O 1
ATOM 1646 N N . TRP A 1 207 ? 8.181 5.275 -16.762 1.00 95.44 207 TRP A N 1
ATOM 1647 C CA . TRP A 1 207 ? 8.456 4.352 -17.871 1.00 95.44 207 TRP A CA 1
ATOM 1648 C C . TRP A 1 207 ? 8.929 2.970 -17.415 1.00 95.44 207 TRP A C 1
ATOM 1650 O O . TRP A 1 207 ? 9.359 2.171 -18.240 1.00 95.44 207 TRP A O 1
ATOM 1660 N N . MET A 1 208 ? 8.884 2.662 -16.121 1.00 95.69 208 MET A N 1
ATOM 1661 C CA . MET A 1 208 ? 9.511 1.454 -15.586 1.00 95.69 208 MET A CA 1
ATOM 1662 C C . MET A 1 208 ? 8.672 0.783 -14.501 1.00 95.69 208 MET A C 1
ATOM 1664 O O . MET A 1 208 ? 7.786 1.375 -13.883 1.00 95.69 208 MET A O 1
ATOM 1668 N N . PHE A 1 209 ? 8.971 -0.490 -14.268 1.00 97.19 209 PHE A N 1
ATOM 1669 C CA . PHE A 1 209 ? 8.400 -1.263 -13.177 1.00 97.19 209 PHE A CA 1
ATOM 1670 C C . PHE A 1 209 ? 9.492 -2.080 -12.487 1.00 97.19 209 PHE A C 1
ATOM 1672 O O . PHE A 1 209 ? 10.517 -2.418 -13.086 1.00 97.19 209 PHE A O 1
ATOM 1679 N N . GLN A 1 210 ? 9.258 -2.412 -11.224 1.00 97.88 210 GLN A N 1
ATOM 1680 C CA . GLN A 1 210 ? 10.130 -3.277 -10.442 1.00 97.88 210 GLN A CA 1
ATOM 1681 C C . GLN A 1 210 ? 9.312 -4.320 -9.680 1.00 97.88 210 GLN A C 1
ATOM 1683 O O . GLN A 1 210 ? 8.176 -4.066 -9.277 1.00 97.88 210 GLN A O 1
ATOM 1688 N N . ILE A 1 211 ? 9.906 -5.489 -9.453 1.00 98.06 211 ILE A N 1
ATOM 1689 C CA . ILE A 1 211 ? 9.355 -6.532 -8.587 1.00 98.06 211 ILE A CA 1
ATOM 1690 C C . ILE A 1 211 ? 10.222 -6.612 -7.338 1.00 98.06 211 ILE A C 1
ATOM 1692 O O . ILE A 1 211 ? 11.431 -6.804 -7.428 1.00 98.06 211 ILE A O 1
ATOM 1696 N N . TRP A 1 212 ? 9.600 -6.493 -6.176 1.00 97.69 212 TRP A N 1
ATOM 1697 C CA . TRP A 1 212 ? 10.243 -6.519 -4.871 1.00 97.69 212 TRP A CA 1
ATOM 1698 C C . TRP A 1 212 ? 9.781 -7.722 -4.067 1.00 97.69 212 TRP A C 1
ATOM 1700 O O . TRP A 1 212 ? 8.659 -8.210 -4.234 1.00 97.69 212 TRP A O 1
ATOM 1710 N N . ARG A 1 213 ? 10.656 -8.172 -3.170 1.00 96.19 213 ARG A N 1
ATOM 1711 C CA . ARG A 1 213 ? 10.312 -9.136 -2.134 1.00 96.19 213 ARG A CA 1
ATOM 1712 C C . ARG A 1 213 ? 10.200 -8.413 -0.805 1.00 96.19 213 ARG A C 1
ATOM 1714 O O . ARG A 1 213 ? 11.103 -7.685 -0.410 1.00 96.19 213 ARG A O 1
ATOM 1721 N N . GLU A 1 214 ? 9.092 -8.617 -0.120 1.00 94.44 214 GLU A N 1
ATOM 1722 C CA . GLU A 1 214 ? 8.834 -8.016 1.177 1.00 94.44 214 GLU A CA 1
ATOM 1723 C C . GLU A 1 214 ? 9.919 -8.387 2.191 1.00 94.44 214 GLU A C 1
ATOM 1725 O O . GLU A 1 214 ? 10.378 -9.531 2.227 1.00 94.44 214 GLU A O 1
ATOM 1730 N N . LYS A 1 215 ? 10.319 -7.409 3.016 1.00 93.00 215 LY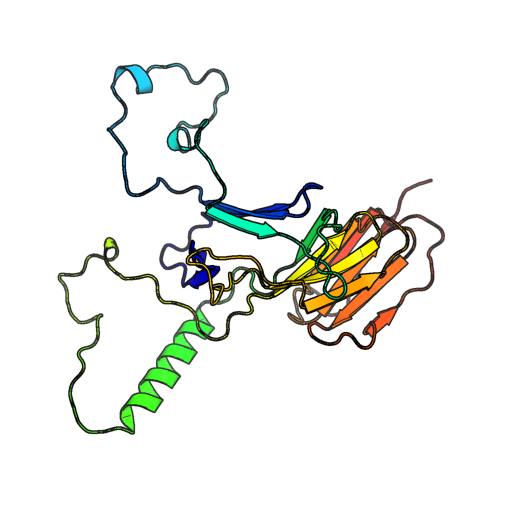S A N 1
ATOM 1731 C CA . LYS A 1 215 ? 11.417 -7.500 4.001 1.00 93.00 215 LYS A CA 1
ATOM 1732 C C . LYS A 1 215 ? 12.818 -7.673 3.396 1.00 93.00 215 LYS A C 1
ATOM 1734 O O . LYS A 1 215 ? 13.786 -7.738 4.151 1.00 93.00 215 LYS A O 1
ATOM 1739 N N . ILE A 1 216 ? 12.960 -7.700 2.068 1.00 95.12 216 ILE A N 1
ATOM 1740 C CA . ILE A 1 216 ? 14.260 -7.670 1.388 1.00 95.12 216 ILE A CA 1
ATOM 1741 C C . ILE A 1 216 ? 14.469 -6.281 0.793 1.00 95.12 216 ILE A C 1
ATOM 1743 O O . ILE A 1 216 ? 13.872 -5.917 -0.215 1.00 95.12 216 ILE A O 1
ATOM 1747 N N . HIS A 1 217 ? 15.331 -5.501 1.440 1.00 93.94 217 HIS A N 1
ATOM 1748 C CA . HIS A 1 217 ? 15.578 -4.096 1.100 1.00 93.94 217 HIS A CA 1
ATOM 1749 C C . HIS A 1 217 ? 16.936 -3.858 0.424 1.00 93.94 217 HIS A C 1
ATOM 1751 O O . HIS A 1 217 ? 17.285 -2.720 0.126 1.00 93.94 217 HIS A O 1
ATOM 1757 N N . SER A 1 218 ? 17.705 -4.921 0.170 1.00 93.00 218 SER A N 1
ATOM 1758 C CA . SER A 1 218 ? 18.997 -4.849 -0.525 1.00 93.00 218 SER A CA 1
ATOM 1759 C C . SER A 1 218 ? 18.869 -4.598 -2.032 1.00 93.00 218 SER A C 1
ATOM 1761 O O . SER A 1 218 ? 19.856 -4.239 -2.668 1.00 93.00 218 SER A O 1
ATOM 1763 N N . GLY A 1 219 ? 17.678 -4.784 -2.607 1.00 93.44 219 GLY A N 1
ATOM 1764 C CA . GLY A 1 219 ? 17.392 -4.534 -4.018 1.00 93.44 219 GLY A CA 1
ATOM 1765 C C . GLY A 1 219 ? 16.118 -5.233 -4.492 1.00 93.44 219 GLY A C 1
ATOM 1766 O O . GLY A 1 219 ? 15.566 -6.090 -3.797 1.00 93.44 219 GLY A O 1
ATOM 1767 N N . SER A 1 220 ? 15.657 -4.873 -5.691 1.00 95.69 220 SER A N 1
ATOM 1768 C CA . SER A 1 220 ? 14.533 -5.541 -6.347 1.00 95.69 220 SER A CA 1
ATOM 1769 C C . SER A 1 220 ? 14.921 -6.922 -6.879 1.00 95.69 220 SER A C 1
ATOM 1771 O O . SER A 1 220 ? 16.060 -7.172 -7.267 1.00 95.69 220 SER A O 1
ATOM 1773 N N . LEU A 1 221 ? 13.942 -7.830 -6.923 1.00 96.25 221 LEU A N 1
ATOM 1774 C CA . LEU A 1 221 ? 14.070 -9.130 -7.588 1.00 96.25 221 LEU A CA 1
ATOM 1775 C C . LEU A 1 221 ? 14.196 -8.970 -9.104 1.00 96.25 221 LEU A C 1
ATOM 1777 O O . LEU A 1 221 ? 14.905 -9.726 -9.762 1.00 96.25 221 LEU A O 1
ATOM 1781 N N . LEU A 1 222 ? 13.462 -8.005 -9.654 1.00 96.06 222 LEU A N 1
ATOM 1782 C CA . LEU A 1 222 ? 13.497 -7.657 -11.064 1.00 96.06 222 LEU A CA 1
ATOM 1783 C C . LEU A 1 222 ? 13.409 -6.146 -11.196 1.00 96.06 222 LEU A C 1
ATOM 1785 O O . LEU A 1 222 ? 12.494 -5.517 -10.663 1.00 96.06 222 LEU A O 1
ATOM 1789 N N . HIS A 1 223 ? 14.333 -5.596 -11.972 1.00 94.50 223 HIS A N 1
ATOM 1790 C CA . HIS A 1 223 ? 14.359 -4.198 -12.357 1.00 94.50 223 HIS A CA 1
ATOM 1791 C C . HIS A 1 223 ? 14.237 -4.123 -13.879 1.00 94.50 223 HIS A C 1
ATOM 1793 O O . HIS A 1 223 ? 15.130 -4.574 -14.597 1.00 94.50 223 HIS A O 1
ATOM 1799 N N . ALA A 1 224 ? 13.119 -3.601 -14.384 1.00 91.75 224 ALA A N 1
ATOM 1800 C CA . ALA A 1 224 ? 12.907 -3.503 -15.822 1.00 91.75 224 ALA A CA 1
ATOM 1801 C C . ALA A 1 224 ? 13.637 -2.289 -16.407 1.00 91.75 224 ALA A C 1
ATOM 1803 O O . ALA A 1 224 ? 13.624 -1.208 -15.820 1.00 91.75 224 ALA A O 1
ATOM 1804 N N . ALA A 1 225 ? 14.218 -2.452 -17.597 1.00 93.00 225 ALA A N 1
ATOM 1805 C CA . ALA A 1 225 ? 14.693 -1.313 -18.372 1.00 93.00 225 ALA A CA 1
ATOM 1806 C C . ALA A 1 225 ? 13.514 -0.380 -18.733 1.00 93.00 225 ALA A C 1
ATOM 1808 O O . ALA A 1 225 ? 12.395 -0.872 -18.923 1.00 93.00 225 ALA A O 1
ATOM 1809 N N . PRO A 1 226 ? 13.745 0.941 -18.861 1.00 94.31 226 PRO A N 1
ATOM 1810 C CA . PRO A 1 226 ? 12.702 1.881 -19.254 1.00 94.31 226 PRO A CA 1
ATOM 1811 C C . PRO A 1 226 ? 12.025 1.487 -20.574 1.00 94.31 226 PRO A C 1
ATOM 1813 O O . PRO A 1 226 ? 12.679 1.153 -21.564 1.00 94.31 226 PRO A O 1
ATOM 1816 N N . LEU A 1 227 ? 10.697 1.529 -20.584 1.00 93.38 227 LEU A N 1
ATOM 1817 C CA . LEU A 1 227 ? 9.861 1.310 -21.757 1.00 93.38 227 LEU A CA 1
ATOM 1818 C C . LEU A 1 227 ? 9.794 2.583 -22.612 1.00 93.38 227 LEU A C 1
ATOM 1820 O O . LEU A 1 227 ? 10.080 3.683 -22.147 1.00 93.38 227 LEU A O 1
ATOM 1824 N N . LYS A 1 228 ? 9.385 2.438 -23.876 1.00 93.44 228 LYS A N 1
ATOM 1825 C CA . LYS A 1 228 ? 9.201 3.576 -24.793 1.00 93.44 228 LYS A CA 1
ATOM 1826 C C . LYS A 1 228 ? 8.029 4.463 -24.373 1.00 93.44 228 LYS A C 1
ATOM 1828 O O . LYS A 1 228 ? 8.121 5.685 -24.415 1.00 93.44 228 LYS A O 1
ATOM 1833 N N . GLU A 1 229 ? 6.933 3.838 -23.958 1.00 95.06 229 GLU A N 1
ATOM 1834 C CA . GLU A 1 229 ? 5.711 4.511 -23.534 1.00 95.06 229 GLU A CA 1
ATOM 1835 C C . GLU A 1 229 ? 5.578 4.508 -22.011 1.00 95.06 229 GLU A C 1
ATOM 1837 O O . GLU A 1 229 ? 6.013 3.575 -21.328 1.00 95.06 229 GLU A O 1
ATOM 1842 N N . LYS A 1 230 ? 4.920 5.543 -21.484 1.00 95.06 230 LYS A N 1
ATOM 1843 C CA . LYS A 1 230 ? 4.644 5.671 -20.055 1.00 95.06 230 LYS A CA 1
ATOM 1844 C C . LYS A 1 230 ? 3.679 4.575 -19.593 1.00 95.06 230 LYS A C 1
ATOM 1846 O O . LYS A 1 230 ? 2.675 4.303 -20.256 1.00 95.06 230 LYS A O 1
ATOM 1851 N N . ILE A 1 231 ? 3.958 3.974 -18.442 1.00 96.56 231 ILE A N 1
ATOM 1852 C CA . ILE A 1 231 ? 3.087 2.989 -17.800 1.00 96.56 231 ILE A CA 1
ATOM 1853 C C . ILE A 1 231 ? 1.940 3.719 -17.100 1.00 96.56 231 ILE A C 1
ATOM 1855 O O . ILE A 1 231 ? 2.154 4.682 -16.361 1.00 96.56 231 ILE A O 1
ATOM 1859 N N . THR A 1 232 ? 0.715 3.248 -17.319 1.00 96.50 232 THR A N 1
ATOM 1860 C CA . THR A 1 232 ? -0.493 3.791 -16.683 1.00 96.50 232 THR A CA 1
ATOM 1861 C C . THR A 1 232 ? -1.025 2.893 -15.573 1.00 96.50 232 THR A C 1
ATOM 1863 O O . THR A 1 232 ? -1.598 3.408 -14.618 1.00 96.50 232 THR A O 1
ATOM 1866 N N . ASP A 1 233 ? -0.839 1.575 -15.680 1.00 97.25 233 ASP A N 1
ATOM 1867 C CA . ASP A 1 233 ? -1.199 0.600 -14.643 1.00 97.25 233 ASP A CA 1
ATOM 1868 C C . ASP A 1 233 ? -0.473 -0.735 -14.876 1.00 97.25 233 ASP A C 1
ATOM 1870 O O . ASP A 1 233 ? 0.030 -0.996 -15.973 1.00 97.25 233 ASP A O 1
ATOM 1874 N N . VAL A 1 234 ? -0.451 -1.595 -13.860 1.00 97.69 234 VAL A N 1
ATOM 1875 C CA . VAL A 1 234 ? -0.011 -2.993 -13.962 1.00 97.69 234 VAL A CA 1
ATOM 1876 C C . VAL A 1 234 ? -0.925 -3.888 -13.135 1.00 97.69 234 VAL A C 1
ATOM 1878 O O . VAL A 1 234 ? -1.458 -3.460 -12.113 1.00 97.69 234 VAL A O 1
ATOM 1881 N N . GLU A 1 235 ? -1.083 -5.145 -13.543 1.00 97.75 235 GLU A N 1
ATOM 1882 C CA . GLU A 1 235 ? -1.914 -6.103 -12.809 1.00 97.75 235 GLU A CA 1
ATOM 1883 C C . GLU A 1 235 ? -1.364 -7.525 -12.915 1.00 97.75 235 GLU A C 1
ATOM 1885 O O . GLU A 1 235 ? -0.921 -7.956 -13.983 1.00 97.75 235 GLU A O 1
ATOM 1890 N N . TRP A 1 236 ? -1.406 -8.271 -11.811 1.00 97.75 236 TRP A N 1
ATOM 1891 C CA . TRP A 1 236 ? -1.030 -9.683 -11.819 1.00 97.75 236 TRP A CA 1
ATOM 1892 C C . TRP A 1 236 ? -2.122 -10.522 -12.483 1.00 97.75 236 TRP A C 1
ATOM 1894 O O . TRP A 1 236 ? -3.315 -10.273 -12.323 1.00 97.75 236 TRP A O 1
ATOM 1904 N N . SER A 1 237 ? -1.729 -11.572 -13.200 1.00 97.31 237 SER A N 1
ATOM 1905 C CA . SER A 1 237 ? -2.684 -12.578 -13.651 1.00 97.31 237 SER A CA 1
ATOM 1906 C C . SER A 1 237 ? -3.290 -13.281 -12.432 1.00 97.31 237 SER A C 1
ATOM 1908 O O . SER A 1 237 ? -2.533 -13.812 -11.621 1.00 97.31 237 SER A O 1
ATOM 1910 N N . PRO A 1 238 ? -4.626 -13.367 -12.303 1.00 94.38 238 PRO A N 1
ATOM 1911 C CA . PRO A 1 238 ? -5.254 -14.049 -11.172 1.00 94.38 238 PRO A CA 1
ATOM 1912 C C . PRO A 1 238 ? -5.166 -15.579 -11.274 1.00 94.38 238 PRO A C 1
ATOM 1914 O O . PRO A 1 238 ? -5.420 -16.277 -10.301 1.00 94.38 238 PRO A O 1
ATOM 1917 N N . THR A 1 239 ? -4.821 -16.118 -12.449 1.00 96.19 239 THR A N 1
ATOM 1918 C CA . THR A 1 239 ? -4.867 -17.564 -12.739 1.00 96.19 239 THR A CA 1
ATOM 1919 C C . THR A 1 239 ? -3.523 -18.168 -13.131 1.00 96.19 239 THR A C 1
ATOM 1921 O O . THR A 1 239 ? -3.425 -19.382 -13.286 1.00 96.19 239 THR A O 1
ATOM 1924 N N . ARG A 1 240 ? -2.476 -17.350 -13.314 1.00 97.12 240 ARG A N 1
ATOM 1925 C CA . ARG A 1 240 ? -1.157 -17.828 -13.760 1.00 97.12 240 ARG A CA 1
ATOM 1926 C C . ARG A 1 240 ? -0.033 -17.213 -12.928 1.00 97.12 240 ARG A C 1
ATOM 1928 O O . ARG A 1 240 ? 0.200 -16.010 -13.066 1.00 97.12 240 ARG A O 1
ATOM 1935 N N . PRO A 1 241 ? 0.680 -18.011 -12.113 1.00 95.69 241 PRO A N 1
ATOM 1936 C CA . PRO A 1 241 ? 1.840 -17.536 -11.369 1.00 95.69 241 PRO A CA 1
ATOM 1937 C C . PRO A 1 241 ? 2.900 -16.927 -12.293 1.00 95.69 241 PRO A C 1
ATOM 1939 O O . PRO A 1 241 ? 3.179 -17.462 -13.363 1.00 95.69 241 PRO A O 1
ATOM 1942 N N . GLY A 1 242 ? 3.483 -15.798 -11.884 1.00 93.38 242 GLY A N 1
ATOM 1943 C CA . GLY A 1 242 ? 4.562 -15.126 -12.620 1.00 93.38 242 GLY A CA 1
ATOM 1944 C C . GLY A 1 242 ? 4.131 -14.328 -13.857 1.00 93.38 242 GLY A C 1
ATOM 1945 O O . GLY A 1 242 ? 4.964 -13.644 -14.443 1.00 93.38 242 GLY A O 1
ATOM 1946 N N . VAL A 1 243 ? 2.851 -14.359 -14.242 1.00 97.44 243 VAL A N 1
ATOM 1947 C CA . VAL A 1 243 ? 2.327 -13.551 -15.354 1.00 97.44 243 VAL A CA 1
ATOM 1948 C C . VAL A 1 243 ? 1.719 -12.262 -14.809 1.00 97.44 243 VAL A C 1
ATOM 1950 O O . VAL A 1 243 ? 0.900 -12.302 -13.893 1.00 97.44 243 VAL A O 1
ATOM 1953 N N . PHE A 1 244 ? 2.070 -11.126 -15.404 1.00 97.62 244 PHE A N 1
ATOM 1954 C CA . PHE A 1 244 ? 1.458 -9.822 -15.149 1.00 97.62 244 PHE A CA 1
ATOM 1955 C C . PHE A 1 244 ? 1.307 -9.046 -16.459 1.00 97.62 244 PHE A C 1
ATOM 1957 O O . PHE A 1 244 ? 1.961 -9.347 -17.458 1.00 97.62 244 PHE A O 1
ATOM 1964 N N . TYR A 1 245 ? 0.422 -8.059 -16.447 1.00 97.56 245 TYR A N 1
ATOM 1965 C CA . TYR A 1 245 ? 0.096 -7.212 -17.586 1.00 97.56 245 TYR A CA 1
ATOM 1966 C C . TYR A 1 245 ? 0.521 -5.775 -17.295 1.00 97.56 245 TYR A C 1
ATOM 1968 O O . TYR A 1 245 ? 0.475 -5.329 -16.1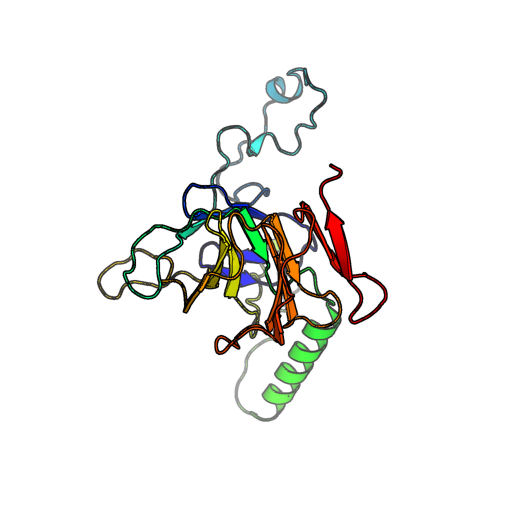48 1.00 97.56 245 TYR A O 1
ATOM 1976 N N . ILE A 1 246 ? 0.924 -5.057 -18.342 1.00 97.06 246 ILE A N 1
ATOM 1977 C CA . ILE A 1 246 ? 1.313 -3.647 -18.273 1.00 97.06 246 ILE A CA 1
ATOM 1978 C C . ILE A 1 246 ? 0.407 -2.866 -19.217 1.00 97.06 246 ILE A C 1
ATOM 1980 O O . ILE A 1 246 ? 0.381 -3.136 -20.419 1.00 97.06 246 ILE A O 1
ATOM 1984 N N . SER A 1 247 ? -0.295 -1.881 -18.670 1.00 96.75 247 SER A N 1
ATOM 1985 C CA . SER A 1 247 ? -1.055 -0.902 -19.437 1.00 96.75 247 SER A CA 1
ATOM 1986 C C . SER A 1 247 ? -0.168 0.301 -19.725 1.00 96.75 247 SER A C 1
ATOM 1988 O O . SER A 1 247 ? 0.502 0.824 -18.831 1.00 96.75 247 SER A O 1
ATOM 1990 N N . LYS A 1 248 ? -0.152 0.732 -20.983 1.00 95.44 248 LYS A N 1
ATOM 1991 C CA . LYS A 1 248 ? 0.675 1.838 -21.462 1.00 95.44 248 LYS A CA 1
ATOM 1992 C C . LYS A 1 248 ? -0.196 2.966 -21.980 1.00 95.44 248 LYS A C 1
ATOM 1994 O O . LYS A 1 248 ? -1.290 2.731 -22.492 1.00 95.44 248 LYS A O 1
ATOM 1999 N N . GLN A 1 249 ? 0.323 4.180 -21.888 1.00 93.88 249 GLN A N 1
ATOM 2000 C CA . GLN A 1 249 ? -0.294 5.332 -22.515 1.00 93.88 249 GLN A CA 1
ATOM 2001 C C . GLN A 1 249 ? -0.260 5.161 -24.037 1.00 93.88 249 GLN A C 1
ATOM 2003 O O . GLN A 1 249 ? 0.803 4.921 -24.608 1.00 93.88 249 GLN A O 1
ATOM 2008 N N . ASN A 1 250 ? -1.425 5.271 -24.677 1.00 87.00 250 ASN A N 1
ATOM 2009 C CA . ASN A 1 250 ? -1.497 5.361 -26.129 1.00 87.00 250 ASN A CA 1
ATOM 2010 C C . ASN A 1 250 ? -1.051 6.771 -26.538 1.00 87.00 250 ASN A C 1
ATOM 2012 O O . ASN A 1 250 ? -1.543 7.746 -25.960 1.00 87.00 250 ASN A O 1
ATOM 2016 N N . VAL A 1 251 ? -0.097 6.856 -27.462 1.00 69.44 251 VAL A N 1
ATOM 2017 C CA . VAL A 1 251 ? 0.458 8.116 -27.982 1.00 69.44 251 VAL A CA 1
ATOM 2018 C C . VAL A 1 251 ? -0.118 8.379 -29.360 1.00 69.44 251 VAL A C 1
ATOM 2020 O O . VAL A 1 251 ? -0.151 7.420 -30.162 1.00 69.44 251 VAL A O 1
#

Radius of gyration: 22.39 Å; chains: 1; bounding box: 60×46×65 Å

pLDDT: mean 81.18, std 19.11, range [29.03, 98.31]